Protein AF-E4WY22-F1 (afdb_monomer_lite)

Sequence (222 aa):
MNKNESEQKSKFGNANLKFDEFLKELQRIEEDQKHIIAETKAKGEAKIKEFESIIENEEKTMKTIIDEDNKVEELRIRLKKLDQAVFHVNDFIRSEQGYFRTLNISPSVSVRRPTYKVLNDTNAVNKTVILICGNKIKRANDDLQKFLETECTLTKKTDDEDLIPKCEICLEKYDHNEHWQSAIMICGHQFGKSCIEKWFHQSGRCPKCDRK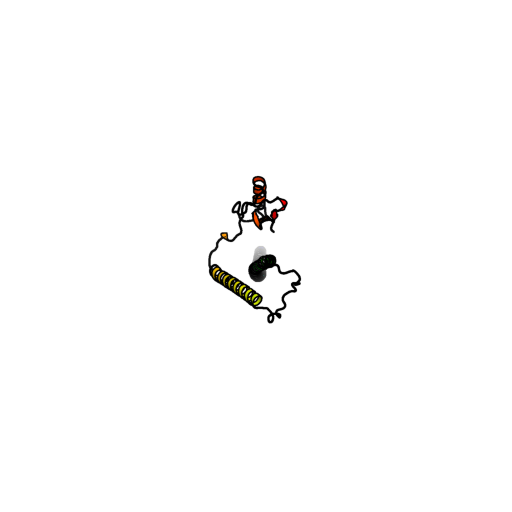FTLKNILTLF

Structure (mmCIF, N/CA/C/O backbone):
data_AF-E4WY22-F1
#
_entry.id   AF-E4WY22-F1
#
loop_
_atom_site.group_PDB
_atom_site.id
_atom_site.type_symbol
_atom_site.label_atom_id
_atom_site.label_alt_id
_atom_site.label_comp_id
_atom_site.label_asym_id
_atom_site.label_entity_id
_atom_site.label_seq_id
_atom_site.pdbx_PDB_ins_code
_atom_site.Cartn_x
_atom_site.Cartn_y
_atom_site.Cartn_z
_atom_site.occupancy
_atom_site.B_iso_or_equiv
_atom_site.auth_seq_id
_atom_site.auth_comp_id
_atom_site.auth_asym_id
_atom_site.auth_atom_id
_atom_site.pdbx_PDB_model_num
ATOM 1 N N . MET A 1 1 ? -62.623 1.288 79.684 1.00 46.50 1 MET A N 1
ATOM 2 C CA . MET A 1 1 ? -62.189 2.188 78.590 1.00 46.50 1 MET A CA 1
ATOM 3 C C . MET A 1 1 ? -60.746 1.939 78.093 1.00 46.50 1 MET A C 1
ATOM 5 O O . MET A 1 1 ? -60.209 2.820 77.453 1.00 46.50 1 MET A O 1
ATOM 9 N N . ASN A 1 2 ? -60.134 0.745 78.244 1.00 54.66 2 ASN A N 1
ATOM 10 C CA . ASN A 1 2 ? -58.685 0.545 77.965 1.00 54.66 2 ASN A CA 1
ATOM 11 C C . ASN A 1 2 ? -58.302 -0.377 76.781 1.00 54.66 2 ASN A C 1
ATOM 13 O O . ASN A 1 2 ? -57.116 -0.623 76.562 1.00 54.66 2 ASN A O 1
ATOM 17 N N . LYS A 1 3 ? -59.257 -0.910 76.003 1.00 55.12 3 LYS A N 1
ATOM 18 C CA . LYS A 1 3 ? -58.921 -1.808 74.874 1.00 55.12 3 LYS A CA 1
ATOM 19 C C . LYS A 1 3 ? -58.468 -1.063 73.604 1.00 55.12 3 LYS A C 1
ATOM 21 O O . LYS A 1 3 ? -57.577 -1.544 72.920 1.00 55.12 3 LYS A O 1
ATOM 26 N N . ASN A 1 4 ? -58.982 0.143 73.347 1.00 57.56 4 ASN A N 1
ATOM 27 C CA . ASN A 1 4 ? -58.671 0.880 72.112 1.00 57.56 4 ASN A CA 1
ATOM 28 C C . ASN A 1 4 ? -57.269 1.518 72.094 1.00 57.56 4 ASN A C 1
ATOM 30 O O . ASN A 1 4 ? -56.636 1.551 71.042 1.00 57.56 4 ASN A O 1
ATOM 34 N N . GLU A 1 5 ? -56.743 1.983 73.232 1.00 56.09 5 GLU A N 1
ATOM 35 C CA . GLU A 1 5 ? -55.399 2.590 73.285 1.00 56.09 5 GLU A CA 1
ATOM 36 C C . GLU A 1 5 ? -54.266 1.557 73.190 1.00 56.09 5 GLU A C 1
ATOM 38 O O . GLU A 1 5 ? -53.207 1.844 72.629 1.00 56.09 5 GLU A O 1
ATOM 43 N N . SER A 1 6 ? -54.478 0.345 73.712 1.00 57.00 6 SER A N 1
ATOM 44 C CA . SER A 1 6 ? -53.498 -0.747 73.626 1.00 57.00 6 SER A CA 1
ATOM 45 C C . SER A 1 6 ? -53.428 -1.341 72.213 1.00 57.00 6 SER A C 1
ATOM 47 O O . SER A 1 6 ? -52.329 -1.576 71.709 1.00 57.00 6 SER A O 1
ATOM 49 N N . GLU A 1 7 ? -54.565 -1.480 71.523 1.00 58.94 7 GLU A N 1
ATOM 50 C CA . GLU A 1 7 ? -54.607 -1.873 70.105 1.00 58.94 7 GLU A CA 1
ATOM 51 C C . GLU A 1 7 ? -54.018 -0.809 69.169 1.00 58.94 7 GLU A C 1
ATOM 53 O O . GLU A 1 7 ? -53.307 -1.152 68.221 1.00 58.94 7 GLU A O 1
ATOM 58 N N . GLN A 1 8 ? -54.259 0.481 69.423 1.00 59.66 8 GLN A N 1
ATOM 59 C CA . GLN A 1 8 ? -53.677 1.556 68.613 1.00 59.66 8 GLN A CA 1
ATOM 60 C C . GLN A 1 8 ? -52.159 1.667 68.796 1.00 59.66 8 GLN A C 1
ATOM 62 O O . GLN A 1 8 ? -51.443 1.776 67.800 1.00 59.66 8 GLN A O 1
ATOM 67 N N . LYS A 1 9 ? -51.642 1.553 70.029 1.00 61.19 9 LYS A N 1
ATOM 68 C CA . LYS A 1 9 ? -50.189 1.515 70.289 1.00 61.19 9 LYS A CA 1
ATOM 69 C C . LYS A 1 9 ? -49.518 0.286 69.669 1.00 61.19 9 LYS A C 1
ATOM 71 O O . LYS A 1 9 ? -48.435 0.408 69.105 1.00 61.19 9 LYS A O 1
ATOM 76 N N . SER A 1 10 ? -50.177 -0.875 69.709 1.00 60.50 10 SER A N 1
ATOM 77 C CA . SER A 1 10 ? -49.710 -2.104 69.049 1.00 60.50 10 SER A CA 1
ATOM 78 C C . SER A 1 10 ? -49.638 -1.956 67.523 1.00 60.50 10 SER A C 1
ATOM 80 O O . SER A 1 10 ? -48.625 -2.309 66.919 1.00 60.50 10 SER A O 1
ATOM 82 N N . LYS A 1 11 ? -50.671 -1.381 66.889 1.00 63.56 11 LYS A N 1
ATOM 83 C CA . LYS A 1 11 ? -50.676 -1.120 65.439 1.00 63.56 11 LYS A CA 1
ATOM 84 C C . LYS A 1 11 ? -49.614 -0.104 65.023 1.00 63.56 11 LYS A C 1
ATOM 86 O O . LYS A 1 11 ? -48.962 -0.312 64.004 1.00 63.56 11 LYS A O 1
ATOM 91 N N . PHE A 1 12 ? -49.413 0.952 65.809 1.00 60.16 12 PHE A N 1
ATOM 92 C CA . PHE A 1 12 ? -48.401 1.974 65.531 1.00 60.16 12 PHE A CA 1
ATOM 93 C C . PHE A 1 12 ? -46.973 1.423 65.684 1.00 60.16 12 PHE A C 1
ATOM 95 O O . PHE A 1 12 ? -46.126 1.654 64.825 1.00 60.16 12 PHE A O 1
ATOM 102 N N . GLY A 1 13 ? -46.726 0.603 66.713 1.00 62.72 13 GLY A N 1
ATOM 103 C CA . GLY A 1 13 ? -45.458 -0.117 66.880 1.00 62.72 13 GLY A CA 1
ATOM 104 C C . GLY A 1 13 ? -45.167 -1.094 65.734 1.00 62.72 13 GLY A C 1
ATOM 105 O O . GLY A 1 13 ? -44.048 -1.133 65.231 1.00 62.72 13 GLY A O 1
ATOM 106 N N . ASN A 1 14 ? -46.182 -1.821 65.255 1.00 66.88 14 ASN A N 1
ATOM 107 C CA . ASN A 1 14 ? -46.054 -2.706 64.090 1.00 66.88 14 ASN A CA 1
ATOM 108 C C . ASN A 1 14 ? -45.803 -1.949 62.774 1.00 66.88 14 ASN A C 1
ATOM 110 O O . ASN A 1 14 ? -45.119 -2.465 61.894 1.00 66.88 14 ASN A O 1
ATOM 114 N N . ALA A 1 15 ? -46.350 -0.741 62.618 1.00 67.69 15 ALA A N 1
ATOM 115 C CA . ALA A 1 15 ? -46.104 0.091 61.442 1.00 67.69 15 ALA A CA 1
ATOM 116 C C . ALA A 1 15 ? -44.666 0.635 61.417 1.00 67.69 15 ALA A C 1
ATOM 118 O O . ALA A 1 15 ? -44.022 0.577 60.371 1.00 67.69 15 ALA A O 1
ATOM 119 N N . ASN A 1 16 ? -44.138 1.077 62.566 1.00 70.12 16 ASN A N 1
ATOM 120 C CA . ASN A 1 16 ? -42.739 1.503 62.683 1.00 70.12 16 ASN A CA 1
ATOM 121 C C . ASN A 1 16 ? -41.758 0.356 62.410 1.00 70.12 16 ASN A C 1
ATOM 123 O O . ASN A 1 16 ? -40.811 0.544 61.658 1.00 70.12 16 ASN A O 1
ATOM 127 N N . LEU A 1 17 ? -42.022 -0.847 62.932 1.00 74.81 17 LEU A N 1
ATOM 128 C CA . LEU A 1 17 ? -41.190 -2.023 62.646 1.00 74.81 17 LEU A CA 1
ATOM 129 C C . LEU A 1 17 ? -41.144 -2.358 61.145 1.00 74.81 17 LEU A C 1
ATOM 131 O O . LEU A 1 17 ? -40.073 -2.647 60.620 1.00 74.81 17 LEU A O 1
ATOM 135 N N . LYS A 1 18 ? -42.279 -2.262 60.437 1.00 81.31 18 LYS A N 1
ATOM 136 C CA . LYS A 1 18 ? -42.333 -2.462 58.977 1.00 81.31 18 LYS A CA 1
ATOM 137 C C . LYS A 1 18 ? -41.595 -1.375 58.193 1.00 81.31 18 LYS A C 1
ATOM 139 O O . LYS A 1 18 ? -41.025 -1.667 57.146 1.00 81.31 18 LYS A O 1
ATOM 144 N N . PHE A 1 19 ? -41.612 -0.134 58.676 1.00 83.75 19 PHE A N 1
ATOM 145 C CA . PHE A 1 19 ? -40.868 0.965 58.061 1.00 83.75 19 PHE A CA 1
ATOM 146 C C . PHE A 1 19 ? -39.353 0.800 58.255 1.00 83.75 19 PHE A C 1
ATOM 148 O O . PHE A 1 19 ? -38.600 0.943 57.296 1.00 83.75 19 PHE A O 1
ATOM 155 N N . ASP A 1 20 ? -38.910 0.403 59.449 1.00 84.81 20 ASP A N 1
ATOM 156 C CA . ASP A 1 20 ? -37.501 0.096 59.724 1.00 84.81 20 ASP A CA 1
ATOM 157 C C . ASP A 1 20 ? -36.998 -1.099 58.897 1.00 84.81 20 ASP A C 1
ATOM 159 O O . ASP A 1 20 ? -35.860 -1.108 58.426 1.00 84.81 20 ASP A O 1
ATOM 163 N N . GLU A 1 21 ? -37.840 -2.114 58.691 1.00 90.31 21 GLU A N 1
ATOM 164 C CA . GLU A 1 21 ? -37.535 -3.255 57.823 1.00 90.31 21 GLU A CA 1
ATOM 165 C C . GLU A 1 21 ? -37.416 -2.839 56.348 1.00 90.31 21 GLU A C 1
ATOM 167 O O . GLU A 1 21 ? -36.490 -3.272 55.662 1.00 90.31 21 GLU A O 1
ATOM 172 N N . PHE A 1 22 ? -38.276 -1.923 55.887 1.00 91.56 22 PHE A N 1
ATOM 173 C CA . PHE A 1 22 ? -38.195 -1.331 54.551 1.00 91.56 22 PHE A CA 1
ATOM 174 C C . PHE A 1 22 ? -36.932 -0.479 54.354 1.00 91.56 22 PHE A C 1
ATOM 176 O O . PHE A 1 22 ? -36.272 -0.600 53.324 1.00 91.56 22 PHE A O 1
ATOM 183 N N . LEU A 1 23 ? -36.545 0.340 55.338 1.00 91.12 23 LEU A N 1
ATOM 184 C CA . LEU A 1 23 ? -35.306 1.124 55.271 1.00 91.12 23 LEU A CA 1
ATOM 185 C C . LE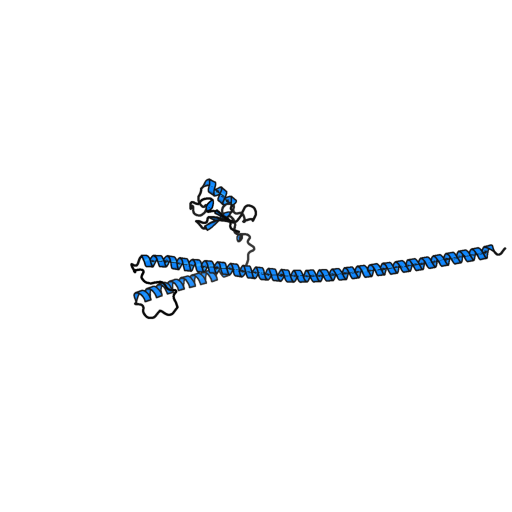U A 1 23 ? -34.063 0.228 55.204 1.00 91.12 23 LEU A C 1
ATOM 187 O O . LEU A 1 23 ? -33.161 0.505 54.416 1.00 91.12 23 LEU A O 1
ATOM 191 N N . LYS A 1 24 ? -34.031 -0.871 55.970 1.00 91.81 24 LYS A N 1
ATOM 192 C CA . LYS A 1 24 ? -32.953 -1.871 55.881 1.00 91.81 24 LYS A CA 1
ATOM 193 C C . LYS A 1 24 ? -32.888 -2.523 54.503 1.00 91.81 24 LYS A C 1
ATOM 195 O O . LYS A 1 24 ? -31.794 -2.777 54.011 1.00 91.81 24 LYS A O 1
ATOM 200 N N . GLU A 1 25 ? -34.037 -2.793 53.887 1.00 93.88 25 GLU A N 1
ATOM 201 C CA . GLU A 1 25 ? -34.093 -3.344 52.532 1.00 93.88 25 GLU A CA 1
ATOM 202 C C . GLU A 1 25 ? -33.592 -2.346 51.482 1.00 93.88 25 GLU A C 1
ATOM 204 O O . GLU A 1 25 ? -32.785 -2.713 50.634 1.00 93.88 25 GLU A O 1
ATOM 209 N N . LEU A 1 26 ? -33.978 -1.069 51.575 1.00 93.44 26 LEU A N 1
ATOM 210 C CA . LEU A 1 26 ? -33.445 -0.022 50.695 1.00 93.44 26 LEU A CA 1
ATOM 211 C C . LEU A 1 26 ? -31.925 0.112 50.816 1.00 93.44 26 LEU A C 1
ATOM 213 O O . LEU A 1 26 ? -31.235 0.244 49.808 1.00 93.44 26 LEU A O 1
ATOM 217 N N . GLN A 1 27 ? -31.404 0.038 52.040 1.00 94.81 27 GLN A N 1
ATOM 218 C CA . GLN A 1 27 ? -29.970 0.124 52.293 1.00 94.81 27 GLN A CA 1
ATOM 219 C C . GLN A 1 27 ? -29.216 -1.070 51.688 1.00 94.81 27 GLN A C 1
ATOM 221 O O . GLN A 1 27 ? -28.183 -0.874 51.051 1.00 94.81 27 GLN A O 1
ATOM 226 N N . ARG A 1 28 ? -29.775 -2.287 51.796 1.00 94.12 28 ARG A N 1
ATOM 227 C CA . ARG A 1 28 ? -29.250 -3.483 51.113 1.00 94.12 28 ARG A CA 1
ATOM 228 C C . ARG A 1 28 ? -29.227 -3.311 49.594 1.00 94.12 28 ARG A C 1
ATOM 230 O O . ARG A 1 28 ? -28.204 -3.566 48.971 1.00 94.12 28 ARG A O 1
ATOM 237 N N . ILE A 1 29 ? -30.317 -2.817 49.005 1.00 93.56 29 ILE A N 1
ATOM 238 C CA . ILE A 1 29 ? -30.408 -2.590 47.554 1.00 93.56 29 ILE A CA 1
ATOM 239 C C . ILE A 1 29 ? -29.360 -1.570 47.085 1.00 93.56 29 ILE A C 1
ATOM 241 O O . ILE A 1 29 ? -28.735 -1.770 46.044 1.00 93.56 29 ILE A O 1
ATOM 245 N N . GLU A 1 30 ? -29.138 -0.486 47.833 1.00 96.00 30 GLU A N 1
ATOM 246 C CA . GLU A 1 30 ? -28.093 0.490 47.499 1.00 96.00 30 GLU A CA 1
ATOM 247 C C . GLU A 1 30 ? -26.682 -0.113 47.551 1.00 96.00 30 GLU A C 1
ATOM 249 O O . GLU A 1 30 ? -25.837 0.209 46.710 1.00 96.00 30 GLU A O 1
ATOM 254 N N . GLU A 1 31 ? -26.403 -0.971 48.533 1.00 95.38 31 GLU A N 1
ATOM 255 C CA . GLU A 1 31 ? -25.120 -1.670 48.651 1.00 95.38 31 GLU A CA 1
ATOM 256 C C . GLU A 1 31 ? -24.912 -2.665 47.501 1.00 95.38 31 GLU A C 1
ATOM 258 O O . GLU A 1 31 ? -23.857 -2.644 46.858 1.00 95.38 31 GLU A O 1
ATOM 263 N N . ASP A 1 32 ? -25.937 -3.447 47.160 1.00 95.62 32 ASP A N 1
ATOM 264 C CA . ASP A 1 32 ? -25.911 -4.380 46.031 1.00 95.62 32 ASP A CA 1
ATOM 265 C C . ASP A 1 32 ? -25.702 -3.648 44.697 1.00 95.62 32 ASP A C 1
ATOM 267 O O . ASP A 1 32 ? -24.884 -4.061 43.871 1.00 95.62 32 ASP A O 1
ATOM 271 N N . GLN A 1 33 ? -26.374 -2.509 44.489 1.00 96.25 33 GLN A N 1
ATOM 272 C CA . GLN A 1 33 ? -26.168 -1.679 43.298 1.00 96.25 33 GLN A CA 1
ATOM 273 C C . GLN A 1 33 ? -24.727 -1.174 43.195 1.00 96.25 33 GLN A C 1
ATOM 275 O O . GLN A 1 33 ? -24.127 -1.247 42.119 1.00 96.25 33 GLN A O 1
ATOM 280 N N . LYS A 1 34 ? -24.140 -0.699 44.302 1.00 95.56 34 LYS A N 1
ATOM 281 C CA . LYS A 1 34 ? -22.732 -0.269 44.329 1.00 95.56 34 LYS A CA 1
ATOM 282 C C . LYS A 1 34 ? -21.793 -1.421 43.984 1.00 95.56 34 LYS A C 1
ATOM 284 O O . LYS A 1 34 ? -20.857 -1.217 43.211 1.00 95.56 34 LYS A O 1
ATOM 289 N N . HIS A 1 35 ? -22.055 -2.617 44.508 1.00 95.62 35 HIS A N 1
ATOM 290 C CA . HIS A 1 35 ? -21.262 -3.803 44.200 1.00 95.62 35 HIS A CA 1
ATOM 291 C C . HIS A 1 35 ? -21.347 -4.176 42.712 1.00 95.62 35 HIS A C 1
ATOM 293 O O . HIS A 1 35 ? -20.316 -4.349 42.063 1.00 95.62 35 HIS A O 1
ATOM 299 N N . ILE A 1 36 ? -22.553 -4.222 42.134 1.00 95.25 36 ILE A N 1
ATOM 300 C CA . ILE A 1 36 ? -22.759 -4.535 40.708 1.00 95.25 36 ILE A CA 1
ATOM 301 C C . ILE A 1 36 ? -22.051 -3.509 39.812 1.00 95.25 36 ILE A C 1
ATOM 303 O O . ILE A 1 36 ? -21.393 -3.878 38.835 1.00 95.25 36 ILE A O 1
ATOM 307 N N . ILE A 1 37 ? -22.144 -2.218 40.142 1.00 95.12 37 ILE A N 1
ATOM 308 C CA . ILE A 1 37 ? -21.452 -1.155 39.399 1.00 95.12 37 ILE A CA 1
ATOM 309 C C . ILE A 1 37 ? -19.932 -1.337 39.488 1.00 95.12 37 ILE A C 1
ATOM 311 O O . ILE A 1 37 ? -19.241 -1.241 38.474 1.00 95.12 37 ILE A O 1
ATOM 315 N N . ALA A 1 38 ? -19.397 -1.632 40.674 1.00 95.94 38 ALA A N 1
ATOM 316 C CA . ALA A 1 38 ? -17.967 -1.862 40.849 1.00 95.94 38 ALA A CA 1
ATOM 317 C C . ALA A 1 38 ? -17.481 -3.084 40.051 1.00 95.94 38 ALA A C 1
ATOM 319 O O . ALA A 1 38 ? -16.470 -3.002 39.353 1.00 95.94 38 ALA A O 1
ATOM 320 N N . GLU A 1 39 ? -18.219 -4.195 40.092 1.00 96.62 39 GLU A N 1
ATOM 321 C CA . GLU A 1 39 ? -17.867 -5.423 39.377 1.00 96.62 39 GLU A CA 1
ATOM 322 C C . GLU A 1 39 ? -17.929 -5.241 37.853 1.00 96.62 39 GLU A C 1
ATOM 324 O O . GLU A 1 39 ? -17.021 -5.657 37.130 1.00 96.62 39 GLU A O 1
ATOM 329 N N . THR A 1 40 ? -18.976 -4.587 37.345 1.00 94.44 40 THR A N 1
ATOM 330 C CA . THR A 1 40 ? -19.113 -4.296 35.908 1.00 94.44 40 THR A CA 1
ATOM 331 C C . THR A 1 40 ? -18.026 -3.346 35.418 1.00 94.44 40 THR A C 1
ATOM 333 O O . THR A 1 40 ? -17.447 -3.586 34.356 1.00 94.44 40 THR A O 1
ATOM 336 N N . LYS A 1 41 ? -17.675 -2.328 36.213 1.00 96.12 41 LYS A N 1
ATOM 337 C CA . LYS A 1 41 ? -16.556 -1.429 35.923 1.00 96.12 41 LYS A CA 1
ATOM 338 C C . LYS A 1 41 ? -15.227 -2.183 35.876 1.00 96.12 41 LYS A C 1
ATOM 340 O O . LYS A 1 41 ? -14.499 -2.046 34.898 1.00 96.12 41 LYS A O 1
ATOM 345 N N . ALA A 1 42 ? -14.946 -3.029 36.866 1.00 95.88 42 ALA A N 1
ATOM 346 C CA . ALA A 1 42 ? -13.719 -3.824 36.909 1.00 95.88 42 ALA A CA 1
ATOM 347 C C . ALA A 1 42 ? -13.606 -4.784 35.710 1.00 95.88 42 ALA A C 1
ATOM 349 O O . ALA A 1 42 ? -12.543 -4.894 35.100 1.00 95.88 42 ALA A O 1
ATOM 350 N N . LYS A 1 43 ? -14.711 -5.435 35.314 1.00 95.75 43 LYS A N 1
ATOM 351 C CA . LYS A 1 43 ? -14.763 -6.263 34.094 1.00 95.75 43 LYS A CA 1
ATOM 352 C C . LYS A 1 43 ? -14.512 -5.438 32.830 1.00 95.75 43 LYS A C 1
ATOM 354 O O . LYS A 1 43 ? -13.829 -5.914 31.926 1.00 95.75 43 LYS A O 1
ATOM 359 N N . GLY A 1 44 ? -15.050 -4.220 32.765 1.00 94.06 44 GLY A N 1
ATOM 360 C CA . GLY A 1 44 ? -14.799 -3.281 31.672 1.00 94.06 44 GLY A CA 1
ATOM 361 C C . GLY A 1 44 ? -13.324 -2.891 31.574 1.00 94.06 44 GLY A C 1
ATOM 362 O O . GLY A 1 44 ? -12.726 -3.028 30.513 1.00 94.06 44 GLY A O 1
ATOM 363 N N . GLU A 1 45 ? -12.714 -2.488 32.689 1.00 95.62 45 GLU A N 1
ATOM 364 C CA . GLU A 1 45 ? -11.293 -2.122 32.759 1.00 95.62 45 GLU A CA 1
ATOM 365 C C . GLU A 1 45 ? -10.368 -3.293 32.400 1.00 95.62 45 GLU A C 1
ATOM 367 O O . GLU A 1 45 ? -9.374 -3.100 31.702 1.00 95.62 45 GLU A O 1
ATOM 372 N N . ALA A 1 46 ? -10.700 -4.516 32.825 1.00 95.50 46 ALA A N 1
ATOM 373 C CA . ALA A 1 46 ? -9.943 -5.710 32.456 1.00 95.50 46 ALA A CA 1
ATOM 374 C C . ALA A 1 46 ? -9.973 -5.964 30.940 1.00 95.50 46 ALA A C 1
ATOM 376 O O . ALA A 1 46 ? -8.926 -6.209 30.344 1.00 95.50 46 ALA A O 1
ATOM 377 N N . LYS A 1 47 ? -11.148 -5.837 30.307 1.00 96.44 47 LYS A N 1
ATOM 378 C CA . LYS A 1 47 ? -11.278 -5.959 28.847 1.00 96.44 47 LYS A CA 1
ATOM 379 C C . LYS A 1 47 ? -10.540 -4.853 28.101 1.00 96.44 47 LYS A C 1
ATOM 381 O O . LYS A 1 47 ? -9.934 -5.128 27.075 1.00 96.44 47 LYS A O 1
ATOM 386 N N . ILE A 1 48 ? -10.577 -3.616 28.601 1.00 93.69 48 ILE A N 1
ATOM 387 C CA . ILE A 1 48 ? -9.834 -2.502 27.993 1.00 93.69 48 ILE A CA 1
ATOM 388 C C . ILE A 1 48 ? -8.337 -2.818 27.983 1.00 93.69 48 ILE A C 1
ATOM 390 O O . ILE A 1 48 ? -7.721 -2.736 26.928 1.00 93.69 48 ILE A O 1
ATOM 394 N N . LYS A 1 49 ? -7.777 -3.277 29.108 1.00 95.88 49 LYS A N 1
ATOM 395 C CA . LYS A 1 49 ? -6.360 -3.671 29.183 1.00 95.88 49 LYS A CA 1
ATOM 396 C C . LYS A 1 49 ? -6.005 -4.818 28.238 1.00 95.88 49 LYS A C 1
ATOM 398 O O . LYS A 1 49 ? -4.919 -4.831 27.667 1.00 95.88 49 LYS A O 1
ATOM 403 N N . GLU A 1 50 ? -6.907 -5.784 28.074 1.00 96.56 50 GLU A N 1
ATOM 404 C CA . GLU A 1 50 ? -6.734 -6.872 27.108 1.00 96.56 50 GLU A CA 1
ATOM 405 C C . GLU A 1 50 ? -6.656 -6.327 25.673 1.00 96.56 50 GLU A C 1
ATOM 407 O O . GLU A 1 50 ? -5.722 -6.658 24.944 1.00 96.56 50 GLU A O 1
ATOM 412 N N . PHE A 1 51 ? -7.569 -5.428 25.290 1.00 95.19 51 PHE A N 1
ATOM 413 C CA . PHE A 1 51 ? -7.540 -4.786 23.973 1.00 95.19 51 PHE A CA 1
ATOM 414 C C . PHE A 1 51 ? -6.308 -3.901 23.765 1.00 95.19 51 PHE A C 1
ATOM 416 O O . PHE A 1 51 ? -5.704 -3.962 22.699 1.00 95.19 51 PHE A O 1
ATOM 423 N N . GLU A 1 52 ? -5.897 -3.123 24.767 1.00 95.88 52 GLU A N 1
ATOM 424 C CA . GLU A 1 52 ? -4.674 -2.311 24.706 1.00 95.88 52 GLU A CA 1
ATOM 425 C C . GLU A 1 52 ? -3.438 -3.184 24.444 1.00 95.88 52 GLU A C 1
ATOM 427 O O . GLU A 1 52 ? -2.622 -2.859 23.583 1.00 95.88 52 GLU A O 1
ATOM 432 N N . SER A 1 53 ? -3.338 -4.340 25.110 1.00 94.81 53 SER A N 1
ATOM 433 C CA . SER A 1 53 ? -2.245 -5.288 24.876 1.00 94.81 53 SER A CA 1
ATOM 434 C C . SER A 1 53 ? -2.264 -5.882 23.464 1.00 94.81 53 SER A C 1
ATOM 436 O O . SER A 1 53 ? -1.196 -6.157 22.914 1.00 94.81 53 SER A O 1
ATOM 438 N N . ILE A 1 54 ? -3.447 -6.122 22.889 1.00 95.75 54 ILE A N 1
ATOM 439 C CA . ILE A 1 54 ? -3.582 -6.618 21.511 1.00 95.75 54 ILE A CA 1
ATOM 440 C C . ILE A 1 54 ? -3.110 -5.545 20.528 1.00 95.75 54 ILE A C 1
ATOM 442 O O . ILE A 1 54 ? -2.273 -5.840 19.676 1.00 95.75 54 ILE A O 1
ATOM 446 N N . ILE A 1 55 ? -3.584 -4.307 20.690 1.00 93.81 55 ILE A N 1
ATOM 447 C CA . ILE A 1 55 ? -3.215 -3.174 19.831 1.00 93.81 55 ILE A CA 1
ATOM 448 C C . ILE A 1 55 ? -1.697 -2.968 19.843 1.00 93.81 55 ILE A C 1
ATOM 450 O O . ILE A 1 55 ? -1.084 -2.896 18.782 1.00 93.81 55 ILE A O 1
ATOM 454 N N . GLU A 1 56 ? -1.061 -2.961 21.018 1.00 95.31 56 GLU A N 1
ATOM 455 C CA . GLU A 1 56 ? 0.392 -2.769 21.117 1.00 95.31 56 GLU A CA 1
ATOM 456 C C . GLU A 1 56 ? 1.179 -3.882 20.394 1.00 95.31 56 GLU A C 1
ATOM 458 O O . GLU A 1 56 ? 2.233 -3.643 19.797 1.00 95.31 56 GLU A O 1
ATOM 463 N N . ASN A 1 57 ? 0.680 -5.121 20.429 1.00 93.38 57 ASN A N 1
ATOM 464 C CA . ASN A 1 57 ? 1.301 -6.235 19.717 1.00 93.38 57 ASN A CA 1
ATOM 465 C C . ASN A 1 57 ? 1.117 -6.126 18.191 1.00 93.38 57 ASN A C 1
ATOM 467 O O . ASN A 1 57 ? 2.052 -6.395 17.429 1.00 93.38 57 ASN A O 1
ATOM 471 N N . GLU A 1 58 ? -0.062 -5.702 17.735 1.00 94.31 58 GLU A N 1
ATOM 472 C CA . GLU A 1 58 ? -0.325 -5.453 16.315 1.00 94.31 58 GLU A CA 1
ATOM 473 C C . GLU A 1 58 ? 0.526 -4.298 15.777 1.00 94.31 58 GLU A C 1
ATOM 475 O O . GLU A 1 58 ? 1.133 -4.436 14.715 1.00 94.31 58 GLU A O 1
ATOM 480 N N . GLU A 1 59 ? 0.676 -3.206 16.530 1.00 92.88 59 GLU A N 1
ATOM 481 C CA . GLU A 1 59 ? 1.548 -2.082 16.166 1.00 92.88 59 GLU A CA 1
ATOM 482 C C . GLU A 1 59 ? 3.013 -2.512 16.019 1.00 92.88 59 GLU A C 1
ATOM 484 O O . GLU A 1 59 ? 3.681 -2.151 15.043 1.00 92.88 59 GLU A O 1
ATOM 489 N N . LYS A 1 60 ? 3.521 -3.335 16.950 1.00 93.81 60 LYS A N 1
ATOM 490 C CA . LYS A 1 60 ? 4.873 -3.915 16.850 1.00 93.81 60 LYS A CA 1
ATOM 491 C C . LYS A 1 60 ? 5.024 -4.759 15.589 1.00 93.81 60 LYS A C 1
ATOM 493 O O . LYS A 1 60 ? 6.022 -4.620 14.882 1.00 93.81 60 LYS A O 1
ATOM 498 N N . THR A 1 61 ? 4.028 -5.589 15.289 1.00 92.31 61 THR A N 1
ATOM 499 C CA . THR A 1 61 ? 4.026 -6.446 14.096 1.00 92.31 61 THR A CA 1
ATOM 500 C C . THR A 1 61 ? 4.012 -5.608 12.814 1.00 92.31 61 THR A C 1
ATOM 502 O O . THR A 1 61 ? 4.799 -5.838 11.895 1.00 92.31 61 THR A O 1
ATOM 505 N N . MET A 1 62 ? 3.180 -4.569 12.765 1.00 90.06 62 MET A N 1
ATOM 506 C CA . MET A 1 62 ? 3.079 -3.669 11.619 1.00 90.06 62 MET A CA 1
ATOM 507 C C . MET A 1 62 ? 4.393 -2.924 11.367 1.00 90.06 62 MET A C 1
ATOM 509 O O . MET A 1 62 ? 4.854 -2.846 10.230 1.00 90.06 62 MET A O 1
ATOM 513 N N . LYS A 1 63 ? 5.053 -2.454 12.431 1.00 92.81 63 LYS A N 1
ATOM 514 C CA . LYS A 1 63 ? 6.372 -1.823 12.328 1.00 92.81 63 LYS A CA 1
ATOM 515 C C . LYS A 1 63 ? 7.418 -2.770 11.735 1.00 92.81 63 LYS A C 1
ATOM 517 O O . LYS A 1 63 ? 8.180 -2.355 10.867 1.00 92.81 63 LYS A O 1
ATOM 522 N N . THR A 1 64 ? 7.429 -4.039 12.154 1.00 91.00 64 THR A N 1
ATOM 523 C CA . THR A 1 64 ? 8.354 -5.030 11.579 1.00 91.00 64 THR A CA 1
ATOM 524 C C . THR A 1 64 ? 8.100 -5.285 10.094 1.00 91.00 64 THR A C 1
ATOM 526 O O . THR A 1 64 ? 9.062 -5.350 9.336 1.00 91.00 64 THR A O 1
ATOM 529 N N . ILE A 1 65 ? 6.835 -5.344 9.659 1.00 86.88 65 ILE A N 1
ATOM 530 C CA . ILE A 1 65 ? 6.484 -5.495 8.237 1.00 86.88 65 ILE A CA 1
ATOM 531 C C . ILE A 1 65 ? 6.985 -4.294 7.424 1.00 86.88 65 ILE A C 1
ATOM 533 O O . ILE A 1 65 ? 7.622 -4.479 6.392 1.00 86.88 65 ILE A O 1
ATOM 537 N N . ILE A 1 66 ? 6.771 -3.068 7.911 1.00 84.56 66 ILE A N 1
ATOM 538 C CA . ILE A 1 66 ? 7.245 -1.848 7.237 1.00 84.56 66 ILE A CA 1
ATOM 539 C C . ILE A 1 66 ? 8.776 -1.856 7.095 1.00 84.56 66 ILE A C 1
ATOM 541 O O . ILE A 1 66 ? 9.309 -1.522 6.035 1.00 84.56 66 ILE A O 1
ATOM 545 N N . ASP A 1 67 ? 9.499 -2.255 8.144 1.00 85.31 67 ASP A N 1
ATOM 546 C CA . ASP A 1 67 ? 10.960 -2.365 8.101 1.00 85.31 67 ASP A CA 1
ATOM 547 C C . ASP A 1 67 ? 11.432 -3.423 7.085 1.00 85.31 67 ASP A C 1
ATOM 549 O O . ASP A 1 67 ? 12.471 -3.246 6.443 1.00 85.31 67 ASP A O 1
ATOM 553 N N . GLU A 1 68 ? 10.693 -4.523 6.921 1.00 86.31 68 GLU A N 1
ATOM 554 C CA . GLU A 1 68 ? 10.966 -5.536 5.898 1.00 86.31 68 GLU A CA 1
ATOM 555 C C . GLU A 1 68 ? 10.676 -5.027 4.482 1.00 86.31 68 GLU A C 1
ATOM 557 O O . GLU A 1 68 ? 11.531 -5.179 3.607 1.00 86.31 68 GLU A O 1
ATOM 562 N N . ASP A 1 69 ? 9.550 -4.350 4.259 1.00 77.88 69 ASP A N 1
ATOM 563 C CA . ASP A 1 69 ? 9.204 -3.757 2.962 1.00 77.88 69 ASP A CA 1
ATOM 564 C C . ASP A 1 69 ? 10.247 -2.725 2.510 1.00 77.88 69 ASP A C 1
ATOM 566 O O . ASP A 1 69 ? 10.671 -2.729 1.350 1.00 77.88 69 ASP A O 1
ATOM 570 N N . ASN A 1 70 ? 10.750 -1.906 3.439 1.00 74.69 70 ASN A N 1
ATOM 571 C CA . ASN A 1 70 ? 11.836 -0.962 3.169 1.00 74.69 70 ASN A CA 1
ATOM 572 C C . ASN A 1 70 ? 13.122 -1.673 2.708 1.00 74.69 70 ASN A C 1
ATOM 574 O O . ASN A 1 70 ? 13.765 -1.238 1.749 1.00 74.69 70 ASN A O 1
ATOM 578 N N . LYS A 1 71 ? 13.489 -2.797 3.343 1.00 78.69 71 LYS A N 1
ATOM 579 C CA . LYS A 1 71 ? 14.647 -3.611 2.920 1.00 78.69 71 LYS A CA 1
ATOM 580 C C . LYS A 1 71 ? 14.427 -4.231 1.544 1.00 78.69 71 LYS A C 1
ATOM 582 O O . LYS A 1 71 ? 15.358 -4.291 0.740 1.00 78.69 71 LYS A O 1
ATO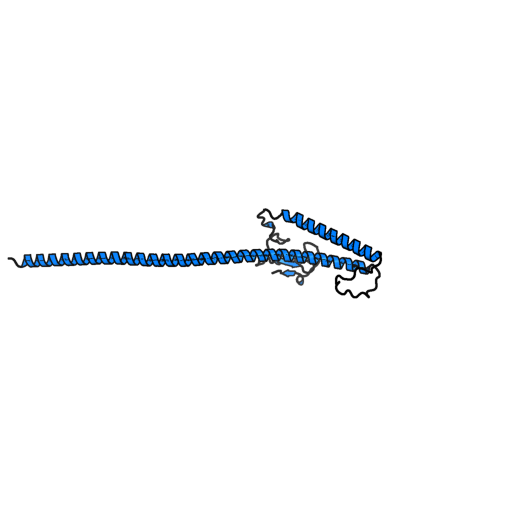M 587 N N . VAL A 1 72 ? 13.214 -4.705 1.261 1.00 74.06 72 VAL A N 1
ATOM 588 C CA . VAL A 1 72 ? 12.866 -5.254 -0.055 1.00 74.06 72 VAL A CA 1
ATOM 589 C C . VAL A 1 72 ? 13.004 -4.174 -1.128 1.00 74.06 72 VAL A C 1
ATOM 591 O O . VAL A 1 72 ? 13.570 -4.448 -2.188 1.00 74.06 72 VAL A O 1
ATOM 594 N N . GLU A 1 73 ? 12.567 -2.945 -0.859 1.00 72.00 73 GLU A N 1
ATOM 595 C CA . GLU A 1 73 ? 12.701 -1.842 -1.811 1.00 72.00 73 GLU A CA 1
ATOM 596 C C . GLU A 1 73 ? 14.166 -1.447 -2.050 1.00 72.00 73 GLU A C 1
ATOM 598 O O . GLU A 1 73 ? 14.588 -1.289 -3.199 1.00 72.00 73 GLU A O 1
ATOM 603 N N . GLU A 1 74 ? 14.989 -1.405 -0.999 1.00 72.06 74 GLU A N 1
ATOM 604 C CA . GLU A 1 74 ? 16.436 -1.196 -1.134 1.00 72.06 74 GLU A CA 1
ATOM 605 C C . GLU A 1 74 ? 17.080 -2.262 -2.044 1.00 72.06 74 GLU A C 1
ATOM 607 O O . GLU A 1 74 ? 17.857 -1.949 -2.957 1.00 72.06 74 GLU A O 1
ATOM 612 N N . LEU A 1 75 ? 16.713 -3.534 -1.850 1.00 66.06 75 LEU A N 1
ATOM 613 C CA . LEU A 1 75 ? 17.186 -4.639 -2.684 1.00 66.06 75 LEU A CA 1
ATOM 614 C C . LEU A 1 75 ? 16.705 -4.518 -4.136 1.00 66.06 75 LEU A C 1
ATOM 616 O O . LEU A 1 75 ? 17.493 -4.777 -5.050 1.00 66.06 75 LEU A O 1
ATOM 620 N N . ARG A 1 76 ? 15.462 -4.082 -4.377 1.00 67.81 76 ARG A N 1
ATOM 621 C CA . ARG A 1 76 ? 14.944 -3.830 -5.735 1.00 67.81 76 ARG A CA 1
ATOM 622 C C . ARG A 1 76 ? 15.737 -2.740 -6.447 1.00 67.81 76 ARG A C 1
ATOM 624 O O . ARG A 1 76 ? 16.100 -2.915 -7.611 1.00 67.81 76 ARG A O 1
ATOM 631 N N . ILE A 1 77 ? 16.055 -1.642 -5.761 1.00 71.38 77 ILE A N 1
ATOM 632 C CA . ILE A 1 77 ? 16.888 -0.565 -6.316 1.00 71.38 77 ILE A CA 1
ATOM 633 C C . ILE A 1 77 ? 18.278 -1.104 -6.674 1.00 71.38 77 ILE A C 1
ATOM 635 O O . ILE A 1 77 ? 18.796 -0.830 -7.760 1.00 71.38 77 ILE A O 1
ATOM 639 N N . ARG A 1 78 ? 18.882 -1.912 -5.796 1.00 67.94 78 ARG A N 1
ATOM 640 C CA . ARG A 1 78 ? 20.187 -2.533 -6.058 1.00 67.94 78 ARG A CA 1
ATOM 641 C C . ARG A 1 78 ? 20.146 -3.487 -7.252 1.00 67.94 78 ARG A C 1
ATOM 643 O O . ARG A 1 78 ? 21.083 -3.483 -8.050 1.00 67.94 78 ARG A O 1
ATOM 650 N N . LEU A 1 79 ? 19.072 -4.259 -7.403 1.00 63.34 79 LEU A N 1
ATOM 651 C CA . LEU A 1 79 ? 18.879 -5.152 -8.545 1.00 63.34 79 LEU A CA 1
ATOM 652 C C . LEU A 1 79 ? 18.782 -4.365 -9.859 1.00 63.34 79 LEU A C 1
ATOM 654 O O . LEU A 1 79 ? 19.495 -4.687 -10.803 1.00 63.34 79 LEU A O 1
ATOM 658 N N . LYS A 1 80 ? 18.017 -3.263 -9.888 1.00 70.31 80 LYS A N 1
ATOM 659 C CA . LYS A 1 80 ? 17.943 -2.369 -11.060 1.00 70.31 80 LYS A CA 1
ATOM 660 C C . LYS A 1 80 ? 19.318 -1.819 -11.460 1.00 70.31 80 LYS A C 1
ATOM 662 O O . LYS A 1 80 ? 19.647 -1.787 -12.644 1.00 70.31 80 LYS A O 1
ATOM 667 N N . LYS A 1 81 ? 20.146 -1.426 -10.483 1.00 65.38 81 LYS A N 1
ATOM 668 C CA . LYS A 1 81 ? 21.527 -0.966 -10.734 1.00 65.38 81 LYS A CA 1
ATOM 669 C C . LYS A 1 81 ? 22.402 -2.073 -11.331 1.00 65.38 81 LYS A C 1
ATOM 671 O O . LYS A 1 81 ? 23.185 -1.809 -12.242 1.00 65.38 81 LYS A O 1
ATOM 676 N N . LEU A 1 82 ? 22.267 -3.308 -10.841 1.00 61.94 82 LEU A N 1
ATOM 677 C CA . LEU A 1 82 ? 22.984 -4.466 -11.385 1.00 61.94 82 LEU A CA 1
ATOM 678 C C . LEU A 1 82 ? 22.545 -4.782 -12.818 1.00 61.94 82 LEU A C 1
ATOM 680 O O . LEU A 1 82 ? 23.405 -4.984 -13.671 1.00 61.94 82 LEU A O 1
ATOM 684 N N . ASP A 1 83 ? 21.244 -4.755 -13.103 1.00 60.53 83 ASP A N 1
ATOM 685 C CA . ASP A 1 83 ? 20.716 -4.982 -14.453 1.00 60.53 83 ASP A CA 1
ATOM 686 C C . ASP A 1 83 ? 21.225 -3.931 -15.444 1.00 60.53 83 ASP A C 1
ATOM 688 O O . ASP A 1 83 ? 21.632 -4.268 -16.557 1.00 60.53 83 ASP A O 1
ATOM 692 N N . GLN A 1 84 ? 21.288 -2.664 -15.026 1.00 67.31 84 GLN A N 1
ATOM 693 C CA . GLN A 1 84 ? 21.860 -1.592 -15.838 1.00 67.31 84 GLN A CA 1
ATOM 694 C C . GLN A 1 84 ? 23.359 -1.813 -16.101 1.00 67.31 84 GLN A C 1
ATOM 696 O O . GLN A 1 84 ? 23.817 -1.675 -17.236 1.00 67.31 84 GLN A O 1
ATOM 701 N N . ALA A 1 85 ? 24.131 -2.220 -15.090 1.00 60.56 85 ALA A N 1
ATOM 702 C CA . ALA A 1 85 ? 25.545 -2.548 -15.268 1.00 60.56 85 ALA A CA 1
ATOM 703 C C . ALA A 1 85 ? 25.740 -3.739 -16.226 1.00 60.56 85 ALA A C 1
ATOM 705 O O . ALA A 1 85 ? 26.578 -3.684 -17.127 1.00 60.56 85 ALA A O 1
ATOM 706 N N . VAL A 1 86 ? 24.926 -4.791 -16.091 1.00 58.59 86 VAL A N 1
ATOM 707 C CA . VAL A 1 86 ? 24.929 -5.954 -16.994 1.00 58.59 86 VAL A CA 1
ATOM 708 C C . VAL A 1 86 ? 24.556 -5.546 -18.418 1.00 58.59 86 VAL A C 1
ATOM 710 O O . VAL A 1 86 ? 25.166 -6.034 -19.371 1.00 58.59 86 VAL A O 1
ATOM 713 N N . PHE A 1 87 ? 23.596 -4.634 -18.584 1.00 62.28 87 PHE A N 1
ATOM 714 C CA . PHE A 1 87 ? 23.243 -4.074 -19.884 1.00 62.28 87 PHE A CA 1
ATOM 715 C C . PHE A 1 87 ? 24.445 -3.379 -20.534 1.00 62.28 87 PHE A C 1
ATOM 717 O O . PHE A 1 87 ? 24.786 -3.719 -21.665 1.00 62.28 87 PHE A O 1
ATOM 724 N N . HIS A 1 88 ? 25.137 -2.491 -19.814 1.00 59.38 88 HIS A N 1
ATOM 725 C CA . HIS A 1 88 ? 26.321 -1.798 -20.335 1.00 59.38 88 HIS A CA 1
ATOM 726 C C . HIS A 1 88 ? 27.467 -2.757 -20.680 1.00 59.38 88 HIS A C 1
ATOM 728 O O . HIS A 1 88 ? 28.109 -2.599 -21.716 1.00 59.38 88 HIS A O 1
ATOM 734 N N . VAL A 1 89 ? 27.696 -3.794 -19.866 1.00 53.19 89 VAL A N 1
ATOM 735 C CA . VAL A 1 89 ? 28.692 -4.835 -20.168 1.00 53.19 89 VAL A CA 1
ATOM 736 C C . VAL A 1 89 ? 28.307 -5.615 -21.428 1.00 53.19 89 VAL A C 1
ATOM 738 O O . VAL A 1 89 ? 29.147 -5.830 -22.299 1.00 53.19 89 VAL A O 1
ATOM 741 N N . ASN A 1 90 ? 27.045 -6.020 -21.568 1.00 49.50 90 ASN A N 1
ATOM 742 C CA . ASN A 1 90 ? 26.579 -6.739 -22.755 1.00 49.50 90 ASN A CA 1
ATOM 743 C C . ASN A 1 90 ? 26.621 -5.871 -24.020 1.00 49.50 90 ASN A C 1
ATOM 745 O O . ASN A 1 90 ? 26.962 -6.378 -25.087 1.00 49.50 90 ASN A O 1
ATOM 749 N N . ASP A 1 91 ? 26.299 -4.583 -23.915 1.00 57.94 91 ASP A N 1
ATOM 750 C CA . ASP A 1 91 ? 26.388 -3.623 -25.018 1.00 57.94 91 ASP A CA 1
ATOM 751 C C . ASP A 1 91 ? 27.847 -3.386 -25.442 1.00 57.94 91 ASP A C 1
ATOM 753 O O . ASP A 1 91 ? 28.180 -3.424 -26.629 1.00 57.94 91 ASP A O 1
ATOM 757 N N . PHE A 1 92 ? 28.759 -3.298 -24.468 1.00 54.47 92 PHE A N 1
ATOM 758 C CA . PHE A 1 92 ? 30.198 -3.260 -24.718 1.00 54.47 92 PHE A CA 1
ATOM 759 C C . PHE A 1 92 ? 30.684 -4.526 -25.444 1.00 54.47 92 PHE A C 1
ATOM 761 O O . PHE A 1 92 ? 31.328 -4.430 -26.487 1.00 54.47 92 PHE A O 1
ATOM 768 N N . ILE A 1 93 ? 30.304 -5.721 -24.975 1.00 53.25 93 ILE A N 1
ATOM 769 C CA . ILE A 1 93 ? 30.663 -6.987 -25.639 1.00 53.25 93 ILE A CA 1
ATOM 770 C C . ILE A 1 93 ? 30.101 -7.039 -27.070 1.00 53.25 93 ILE A C 1
ATOM 772 O O . ILE A 1 93 ? 30.786 -7.498 -27.986 1.00 53.25 93 ILE A O 1
ATOM 776 N N . ARG A 1 94 ? 28.872 -6.557 -27.293 1.00 55.09 94 ARG A N 1
ATOM 777 C CA . ARG A 1 94 ? 28.243 -6.513 -28.625 1.00 55.09 94 ARG A CA 1
ATOM 778 C C . ARG A 1 94 ? 28.944 -5.538 -29.572 1.00 55.09 94 ARG A C 1
ATOM 780 O O . ARG A 1 94 ? 29.115 -5.873 -30.743 1.00 55.09 94 ARG A O 1
ATOM 787 N N . SER A 1 95 ? 29.369 -4.372 -29.086 1.00 56.69 95 SER A N 1
ATOM 788 C CA . SER A 1 95 ? 30.101 -3.390 -29.899 1.00 56.69 95 SER A CA 1
ATOM 789 C C . SER A 1 95 ? 31.507 -3.880 -30.287 1.00 56.69 95 SER A C 1
ATOM 791 O O . SER A 1 95 ? 31.917 -3.713 -31.436 1.00 56.69 95 SER A O 1
ATOM 793 N N . GLU A 1 96 ? 32.197 -4.605 -29.401 1.00 51.84 96 GLU A N 1
ATOM 794 C CA . GLU A 1 96 ? 33.496 -5.245 -29.681 1.00 51.84 96 GLU A CA 1
ATOM 795 C C . GLU A 1 96 ? 33.379 -6.463 -30.629 1.00 51.84 96 GLU A C 1
ATOM 797 O O . GLU A 1 96 ? 34.255 -6.694 -31.465 1.00 51.84 96 GLU A O 1
ATOM 802 N N . GLN A 1 97 ? 32.267 -7.210 -30.608 1.00 47.91 97 GLN A N 1
ATOM 803 C CA . GLN A 1 97 ? 32.002 -8.270 -31.600 1.00 47.91 97 GLN A CA 1
ATOM 804 C C . GLN A 1 97 ? 31.830 -7.730 -33.035 1.00 47.91 97 GLN A C 1
ATOM 806 O O . GLN A 1 97 ? 32.044 -8.468 -34.001 1.00 47.91 97 GLN A O 1
ATOM 811 N N . GLY A 1 98 ? 31.493 -6.445 -33.194 1.00 45.56 98 GLY A N 1
ATOM 812 C CA . GLY A 1 98 ? 31.513 -5.752 -34.484 1.00 45.56 98 GLY A CA 1
ATOM 813 C C . GLY A 1 98 ? 32.932 -5.484 -34.999 1.00 45.56 98 GLY A C 1
ATOM 814 O O . GLY A 1 98 ? 33.191 -5.634 -36.193 1.00 45.56 98 GLY A O 1
ATOM 815 N N . TYR A 1 99 ? 33.872 -5.182 -34.099 1.00 43.53 99 TYR A N 1
ATOM 816 C CA . TYR A 1 99 ? 35.273 -4.901 -34.432 1.00 43.53 99 TYR A CA 1
ATOM 817 C C . TYR A 1 99 ? 36.024 -6.154 -34.926 1.00 43.53 99 TYR A C 1
ATOM 819 O O . TYR A 1 99 ? 36.832 -6.090 -35.856 1.00 43.53 99 TYR A O 1
ATOM 827 N N . PHE A 1 100 ? 35.680 -7.334 -34.397 1.00 38.22 100 PHE A N 1
ATOM 828 C CA . PHE A 1 100 ? 36.222 -8.616 -34.868 1.00 38.22 100 PHE A CA 1
ATOM 829 C C . PHE A 1 100 ? 35.738 -9.033 -36.266 1.00 38.22 100 PHE A C 1
ATOM 831 O O . PHE A 1 100 ? 36.401 -9.840 -36.906 1.00 38.22 100 PHE A O 1
ATOM 838 N N . ARG A 1 101 ? 34.627 -8.482 -36.782 1.00 40.78 101 ARG A N 1
ATOM 839 C CA . ARG A 1 101 ? 34.197 -8.722 -38.175 1.00 40.78 101 ARG A CA 1
ATOM 840 C C . ARG A 1 101 ? 34.965 -7.878 -39.195 1.00 40.78 101 ARG A C 1
ATOM 842 O O . ARG A 1 101 ? 35.021 -8.255 -40.360 1.00 40.78 101 ARG A O 1
ATOM 849 N N . THR A 1 102 ? 35.551 -6.756 -38.777 1.00 41.34 102 THR A N 1
ATOM 850 C CA . THR A 1 102 ? 36.349 -5.872 -39.650 1.00 41.34 102 THR A CA 1
ATOM 851 C C . THR A 1 102 ? 37.817 -6.288 -39.769 1.00 41.34 102 THR A C 1
ATOM 853 O O . THR A 1 102 ? 38.520 -5.831 -40.667 1.00 41.34 102 THR A O 1
ATOM 856 N N . LEU A 1 103 ? 38.277 -7.190 -38.902 1.00 41.78 103 LEU A N 1
ATOM 857 C CA . LEU A 1 103 ? 39.576 -7.844 -38.996 1.00 41.78 103 LEU A CA 1
ATOM 858 C C . LEU A 1 103 ? 39.318 -9.249 -39.548 1.00 41.78 103 LEU A C 1
ATOM 860 O O . LEU A 1 103 ? 38.733 -10.057 -38.843 1.00 41.78 103 LEU A O 1
ATOM 864 N N . ASN A 1 104 ? 39.701 -9.539 -40.796 1.00 39.59 104 ASN A N 1
ATOM 865 C CA . ASN A 1 104 ? 39.578 -10.859 -41.441 1.00 39.59 104 ASN A CA 1
ATOM 866 C C . ASN A 1 104 ? 40.283 -11.973 -40.628 1.00 39.59 104 ASN A C 1
ATOM 868 O O . ASN A 1 104 ? 41.380 -12.412 -40.965 1.00 39.59 104 ASN A O 1
ATOM 872 N N . ILE A 1 105 ? 39.666 -12.436 -39.546 1.00 37.72 105 ILE A N 1
ATOM 873 C CA . ILE A 1 105 ? 40.120 -13.554 -38.726 1.00 37.72 105 ILE A CA 1
ATOM 874 C C . ILE A 1 105 ? 39.031 -14.616 -38.844 1.00 37.72 105 ILE A C 1
ATOM 876 O O . ILE A 1 105 ? 37.912 -14.437 -38.366 1.00 37.72 105 ILE A O 1
ATOM 880 N N . SER A 1 106 ? 39.349 -15.703 -39.548 1.00 31.17 106 SER A N 1
ATOM 881 C CA . SER A 1 106 ? 38.426 -16.809 -39.800 1.00 31.17 106 SER A CA 1
ATOM 882 C C . SER A 1 106 ? 37.796 -17.336 -38.500 1.00 31.17 106 SER A C 1
ATOM 884 O O . SER A 1 106 ? 38.492 -17.472 -37.488 1.00 31.17 106 SER A O 1
ATOM 886 N N . PRO A 1 107 ? 36.495 -17.684 -38.509 1.00 36.16 107 PRO A N 1
ATOM 887 C CA . PRO A 1 107 ? 35.767 -18.132 -37.331 1.00 36.16 107 PRO A CA 1
ATOM 888 C C . PRO A 1 107 ? 36.077 -19.607 -37.054 1.00 36.16 107 PRO A C 1
ATOM 890 O O . PRO A 1 107 ? 35.240 -20.480 -37.251 1.00 36.16 107 PRO A O 1
ATOM 893 N N . SER A 1 108 ? 37.295 -19.912 -36.619 1.00 33.75 108 SER A N 1
ATOM 894 C CA . SER A 1 108 ? 37.653 -21.256 -36.144 1.00 33.75 108 SER A CA 1
ATOM 895 C C . SER A 1 108 ? 37.997 -21.296 -34.657 1.00 33.75 108 SER A C 1
ATOM 897 O O . SER A 1 108 ? 38.401 -22.337 -34.148 1.00 33.75 108 SER A O 1
ATOM 899 N N . VAL A 1 109 ? 37.781 -20.203 -33.920 1.00 34.62 109 VAL A N 1
ATOM 900 C CA . VAL A 1 109 ? 37.927 -20.202 -32.461 1.00 34.62 109 VAL A CA 1
ATOM 901 C C . VAL A 1 109 ? 36.549 -20.326 -31.826 1.00 34.62 109 VAL A C 1
ATOM 903 O O . VAL A 1 109 ? 35.800 -19.358 -31.708 1.00 34.62 109 VAL A O 1
ATOM 906 N N . SER A 1 110 ? 36.205 -21.544 -31.407 1.00 34.81 110 SER A N 1
ATOM 907 C CA . SER A 1 110 ? 35.083 -21.775 -30.504 1.00 34.81 110 SER A CA 1
ATOM 908 C C . SER A 1 110 ? 35.324 -20.979 -29.219 1.00 34.81 110 SER A C 1
ATOM 910 O O . SER A 1 110 ? 36.221 -21.317 -28.443 1.00 34.81 110 SER A O 1
ATOM 912 N N . VAL A 1 111 ? 34.540 -19.928 -28.987 1.00 35.56 111 VAL A N 1
ATOM 913 C CA . VAL A 1 111 ? 34.574 -19.162 -27.737 1.00 35.56 111 VAL A CA 1
ATOM 914 C C . VAL A 1 111 ? 33.965 -20.033 -26.637 1.00 35.56 111 VAL A C 1
ATOM 916 O O . VAL A 1 111 ? 32.771 -19.979 -26.354 1.00 35.56 111 VAL A O 1
ATOM 919 N N . ARG A 1 112 ? 34.779 -20.901 -26.029 1.00 35.19 112 ARG A N 1
ATOM 920 C CA . ARG A 1 112 ? 34.455 -21.471 -24.718 1.00 35.19 112 ARG A CA 1
ATOM 921 C C . ARG A 1 112 ? 34.673 -20.377 -23.671 1.00 35.19 112 ARG A C 1
ATOM 923 O O . ARG A 1 112 ? 35.641 -19.626 -23.770 1.00 35.19 112 ARG A O 1
ATOM 930 N N . ARG A 1 113 ? 33.755 -20.289 -22.696 1.00 29.34 113 ARG A N 1
ATOM 931 C CA . ARG A 1 113 ? 33.817 -19.391 -21.524 1.00 29.34 113 ARG A CA 1
ATOM 932 C C . ARG A 1 113 ? 35.266 -19.223 -21.035 1.00 29.34 113 ARG A C 1
ATOM 934 O O . ARG A 1 113 ? 35.909 -20.249 -20.805 1.00 29.34 113 ARG A O 1
ATOM 941 N N . PRO A 1 114 ? 35.767 -17.995 -20.811 1.00 34.22 114 PRO A N 1
ATOM 942 C CA . PRO A 1 114 ? 37.116 -17.813 -20.298 1.00 34.22 114 PRO A CA 1
ATOM 943 C C . PRO A 1 114 ? 37.208 -18.358 -18.868 1.00 34.22 114 PRO A C 1
ATOM 945 O O . PRO A 1 114 ? 36.725 -17.748 -17.918 1.00 34.22 114 PRO A O 1
ATOM 948 N N . THR A 1 115 ? 37.832 -19.521 -18.697 1.00 28.39 115 THR A N 1
ATOM 949 C CA . THR A 1 115 ? 38.466 -19.880 -17.427 1.00 28.39 115 THR A CA 1
ATOM 950 C C . THR A 1 115 ? 39.788 -19.124 -17.349 1.00 28.39 115 THR A C 1
ATOM 952 O O . THR A 1 115 ? 40.555 -19.138 -18.309 1.00 28.39 115 THR A O 1
ATOM 955 N N . TYR A 1 116 ? 40.035 -18.472 -16.214 1.00 34.19 116 TYR A N 1
ATOM 956 C CA . TYR A 1 116 ? 41.049 -17.441 -15.927 1.00 34.19 116 TYR A CA 1
ATOM 957 C C . TYR A 1 116 ? 42.539 -17.857 -16.067 1.00 34.19 116 TYR A C 1
ATOM 959 O O . TYR A 1 116 ? 43.396 -17.347 -15.353 1.00 34.19 116 TYR A O 1
ATOM 967 N N . LYS A 1 117 ? 42.881 -18.815 -16.937 1.00 35.53 117 LYS A N 1
ATOM 968 C CA . LYS A 1 117 ? 44.173 -19.520 -16.919 1.00 35.53 117 LYS A CA 1
ATOM 969 C C . LYS A 1 117 ? 44.928 -19.576 -18.251 1.00 35.53 117 LYS A C 1
ATOM 971 O O . LYS A 1 117 ? 45.808 -20.415 -18.398 1.00 35.53 117 LYS A O 1
ATOM 976 N N . VAL A 1 118 ? 44.633 -18.691 -19.205 1.00 40.19 118 VAL A N 1
ATOM 977 C CA . VAL A 1 118 ? 45.416 -18.593 -20.452 1.00 40.19 118 VAL A CA 1
ATOM 978 C C . VAL A 1 118 ? 45.849 -17.149 -20.685 1.00 40.19 118 VAL A C 1
ATOM 980 O O . VAL A 1 118 ? 45.265 -16.415 -21.471 1.00 40.19 118 VAL A O 1
ATOM 983 N N . LEU A 1 119 ? 46.881 -16.730 -19.964 1.00 44.06 119 LEU A N 1
ATOM 984 C CA . LEU A 1 119 ? 47.670 -15.545 -20.284 1.00 44.06 119 LEU A CA 1
ATOM 985 C C . LEU A 1 119 ? 49.119 -15.930 -20.037 1.00 44.06 119 LEU A C 1
ATOM 987 O O . LEU A 1 119 ? 49.591 -15.767 -18.925 1.00 44.06 119 LEU A O 1
ATOM 991 N N . ASN A 1 120 ? 49.784 -16.496 -21.042 1.00 39.75 120 ASN A N 1
ATOM 992 C CA . ASN A 1 120 ? 51.248 -16.479 -21.110 1.00 39.75 120 ASN A CA 1
ATOM 993 C C . ASN A 1 120 ? 51.774 -16.520 -22.555 1.00 39.75 120 ASN A C 1
ATOM 995 O O . ASN A 1 120 ? 52.822 -15.935 -22.798 1.00 39.75 120 ASN A O 1
ATOM 999 N N . ASP A 1 121 ? 51.008 -17.024 -23.531 1.00 44.44 121 ASP A N 1
ATOM 1000 C CA . ASP A 1 121 ? 51.505 -17.170 -24.910 1.00 44.44 121 ASP A CA 1
ATOM 1001 C C . ASP A 1 121 ? 50.686 -16.382 -25.943 1.00 44.44 121 ASP A C 1
ATOM 1003 O O . ASP A 1 121 ? 49.982 -16.947 -26.778 1.00 44.44 121 ASP A O 1
ATOM 1007 N N . THR A 1 122 ? 50.765 -15.049 -25.923 1.00 45.00 122 THR A N 1
ATOM 1008 C CA . THR A 1 122 ? 50.197 -14.232 -27.011 1.00 45.00 122 THR A CA 1
ATOM 1009 C C . THR A 1 122 ? 51.161 -13.141 -27.470 1.00 45.00 122 THR A C 1
ATOM 1011 O O . THR A 1 122 ? 51.622 -12.337 -26.657 1.00 45.00 122 THR A O 1
ATOM 1014 N N . ASN A 1 123 ? 51.431 -13.113 -28.783 1.00 50.22 123 ASN A N 1
ATOM 1015 C CA . ASN A 1 123 ? 52.318 -12.166 -29.471 1.00 50.22 123 ASN A CA 1
ATOM 1016 C C . ASN A 1 123 ? 51.993 -10.691 -29.168 1.00 50.22 123 ASN A C 1
ATOM 1018 O O . ASN A 1 123 ? 50.875 -10.348 -28.779 1.00 50.22 123 ASN A O 1
ATOM 1022 N N . ALA A 1 124 ? 52.975 -9.810 -29.400 1.00 43.19 124 ALA A N 1
ATOM 1023 C CA . ALA A 1 124 ? 52.957 -8.392 -29.026 1.00 43.19 124 ALA A CA 1
ATOM 1024 C C . ALA A 1 124 ? 51.655 -7.649 -29.391 1.00 43.19 124 ALA A C 1
ATOM 1026 O O . ALA A 1 124 ? 51.142 -6.908 -28.562 1.00 43.19 124 ALA A O 1
ATOM 1027 N N . VAL A 1 125 ? 51.063 -7.917 -30.563 1.00 40.47 125 VAL A N 1
ATOM 1028 C CA . VAL A 1 125 ? 49.794 -7.305 -31.010 1.00 40.47 125 VAL A CA 1
ATOM 1029 C C . VAL A 1 125 ? 48.621 -7.663 -30.084 1.00 40.47 125 VAL A C 1
ATOM 1031 O O . VAL A 1 125 ? 47.871 -6.782 -29.674 1.00 40.47 125 VAL A O 1
ATOM 1034 N N . ASN A 1 126 ? 48.502 -8.926 -29.666 1.00 42.81 126 ASN A N 1
ATOM 1035 C CA . ASN A 1 126 ? 47.460 -9.369 -28.731 1.00 42.81 126 ASN A CA 1
ATOM 1036 C C . ASN A 1 126 ? 47.693 -8.814 -27.322 1.00 42.81 126 ASN A C 1
ATOM 1038 O O . ASN A 1 126 ? 46.741 -8.454 -26.635 1.00 42.81 126 ASN A O 1
ATOM 1042 N N . LYS A 1 127 ? 48.956 -8.668 -26.908 1.00 42.19 127 LYS A N 1
ATOM 1043 C CA . LYS A 1 127 ? 49.315 -8.066 -25.616 1.00 42.19 127 LYS A CA 1
ATOM 1044 C C . LYS A 1 127 ? 48.953 -6.575 -25.572 1.00 42.19 127 LYS A C 1
ATOM 1046 O O . LYS A 1 127 ? 48.422 -6.114 -24.566 1.00 42.19 127 LYS A O 1
ATOM 1051 N N . THR A 1 128 ? 49.158 -5.846 -26.672 1.00 39.78 128 THR A N 1
ATOM 1052 C CA . THR A 1 128 ? 48.759 -4.436 -26.822 1.00 39.78 128 THR A CA 1
ATOM 1053 C C . THR A 1 128 ? 47.239 -4.271 -26.858 1.00 39.78 128 THR A C 1
ATOM 1055 O O . THR A 1 128 ? 46.718 -3.394 -26.176 1.00 39.78 128 THR A O 1
ATOM 1058 N N . VAL A 1 129 ? 46.509 -5.130 -27.580 1.00 46.81 129 VAL A N 1
ATOM 1059 C CA . VAL A 1 129 ? 45.035 -5.087 -27.631 1.00 46.81 129 VAL A CA 1
ATOM 1060 C C . VAL A 1 129 ? 44.424 -5.395 -26.259 1.00 46.81 129 VAL A C 1
ATOM 1062 O O . VAL A 1 129 ? 43.548 -4.655 -25.816 1.00 46.81 129 VAL A O 1
ATOM 1065 N N . ILE A 1 130 ? 44.941 -6.392 -25.530 1.00 49.78 130 ILE A N 1
ATOM 1066 C CA . ILE A 1 130 ? 44.516 -6.703 -24.153 1.00 49.78 130 ILE A CA 1
ATOM 1067 C C . ILE A 1 130 ? 44.824 -5.537 -23.200 1.00 49.78 130 ILE A C 1
ATOM 1069 O O . ILE A 1 130 ? 43.975 -5.192 -22.381 1.00 49.78 130 ILE A O 1
ATOM 1073 N N . LEU A 1 131 ? 45.988 -4.883 -23.322 1.00 47.78 131 LEU A N 1
ATOM 1074 C CA . LEU A 1 131 ? 46.319 -3.703 -22.509 1.00 47.78 131 LEU A CA 1
ATOM 1075 C C . LEU A 1 131 ? 45.399 -2.513 -22.810 1.00 47.78 131 LEU A C 1
ATOM 1077 O O . LEU A 1 131 ? 44.971 -1.821 -21.889 1.00 47.78 131 LEU A O 1
ATOM 1081 N N . ILE A 1 132 ? 45.090 -2.256 -24.084 1.00 50.66 132 ILE A N 1
ATOM 1082 C CA . ILE A 1 132 ? 44.212 -1.151 -24.490 1.00 50.66 132 ILE A CA 1
ATOM 1083 C C . ILE A 1 132 ? 42.779 -1.413 -24.017 1.00 50.66 132 ILE A C 1
ATOM 1085 O O . ILE A 1 132 ? 42.165 -0.512 -23.446 1.00 50.66 132 ILE A O 1
ATOM 1089 N N . CYS A 1 133 ? 42.262 -2.634 -24.192 1.00 47.88 133 CYS A N 1
ATOM 1090 C CA . CYS A 1 133 ? 40.944 -3.024 -23.686 1.00 47.88 133 CYS A CA 1
ATOM 1091 C C . CYS A 1 133 ? 40.898 -2.959 -22.151 1.00 47.88 133 CYS A C 1
ATOM 1093 O O . CYS A 1 133 ? 39.989 -2.355 -21.593 1.00 47.88 133 CYS A O 1
ATOM 1095 N N . GLY A 1 134 ? 41.922 -3.472 -21.461 1.00 44.81 134 GLY A N 1
ATOM 1096 C CA . GLY A 1 134 ? 42.026 -3.416 -20.001 1.00 44.81 134 GLY A CA 1
ATOM 1097 C C . GLY A 1 134 ? 42.091 -1.987 -19.452 1.00 44.81 134 GLY A C 1
ATOM 1098 O O . GLY A 1 134 ? 41.404 -1.670 -18.484 1.00 44.81 134 GLY A O 1
ATOM 1099 N N . ASN A 1 135 ? 42.840 -1.091 -20.101 1.00 47.97 135 ASN A N 1
ATOM 1100 C CA . ASN A 1 135 ? 42.924 0.318 -19.707 1.00 47.97 135 ASN A CA 1
ATOM 1101 C C . ASN A 1 135 ? 41.627 1.091 -19.990 1.00 47.97 135 ASN A C 1
ATOM 1103 O O . ASN A 1 135 ? 41.288 1.999 -19.234 1.00 47.97 135 ASN A O 1
ATOM 1107 N N . LYS A 1 136 ? 40.889 0.738 -21.052 1.00 47.75 136 LYS A N 1
ATOM 1108 C CA . LYS A 1 136 ? 39.571 1.320 -21.353 1.00 47.75 136 LYS A CA 1
ATOM 1109 C C . LYS A 1 136 ? 38.497 0.833 -20.383 1.00 47.75 136 LYS A C 1
ATOM 1111 O O . LYS A 1 136 ? 37.719 1.650 -19.909 1.00 47.75 136 LYS A O 1
ATOM 1116 N N . ILE A 1 137 ? 38.505 -0.454 -20.034 1.00 51.84 137 ILE A N 1
ATOM 1117 C CA . ILE A 1 137 ? 37.618 -1.029 -19.013 1.00 51.84 137 ILE A CA 1
ATOM 1118 C C . ILE A 1 137 ? 37.906 -0.397 -17.652 1.00 51.84 137 ILE A C 1
ATOM 1120 O O . ILE A 1 137 ? 36.974 -0.025 -16.951 1.00 51.84 137 ILE A O 1
ATOM 1124 N N . LYS A 1 138 ? 39.184 -0.211 -17.298 1.00 51.75 138 LYS A N 1
ATOM 1125 C CA . LYS A 1 138 ? 39.566 0.452 -16.048 1.00 51.75 138 LYS A CA 1
ATOM 1126 C C . LYS A 1 138 ? 39.071 1.900 -15.996 1.00 51.75 138 LYS A C 1
ATOM 1128 O O . LYS A 1 138 ? 38.427 2.255 -15.024 1.00 51.75 138 LYS A O 1
ATOM 1133 N N . ARG A 1 139 ? 39.257 2.687 -17.065 1.00 52.72 139 ARG A N 1
ATOM 1134 C CA . ARG A 1 139 ? 38.706 4.055 -17.151 1.00 52.72 139 ARG A CA 1
ATOM 1135 C C . ARG A 1 139 ? 37.185 4.084 -17.070 1.00 52.72 139 ARG A C 1
ATOM 1137 O O . ARG A 1 139 ? 36.656 4.885 -16.323 1.00 52.72 139 ARG A O 1
ATOM 1144 N N . ALA A 1 140 ? 36.492 3.188 -17.773 1.00 51.34 140 ALA A N 1
ATOM 1145 C CA . ALA A 1 140 ? 35.035 3.099 -17.694 1.00 51.34 140 ALA A CA 1
ATOM 1146 C C . ALA A 1 140 ? 34.553 2.736 -16.278 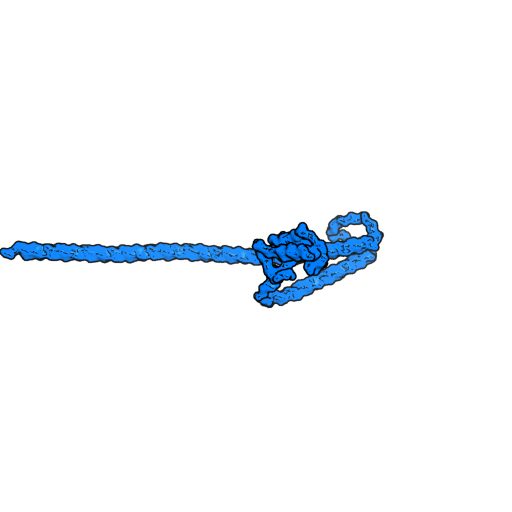1.00 51.34 140 ALA A C 1
ATOM 1148 O O . ALA A 1 140 ? 33.514 3.221 -15.844 1.00 51.34 140 ALA A O 1
ATOM 1149 N N . ASN A 1 141 ? 35.312 1.915 -15.550 1.00 49.22 141 ASN A N 1
ATOM 1150 C CA . ASN A 1 141 ? 35.009 1.555 -14.168 1.00 49.22 141 ASN A CA 1
ATOM 1151 C C . ASN A 1 141 ? 35.318 2.707 -13.195 1.00 49.22 141 ASN A C 1
ATOM 1153 O O . ASN A 1 141 ? 34.528 2.964 -12.295 1.00 49.22 141 ASN A O 1
ATOM 1157 N N . ASP A 1 142 ? 36.409 3.444 -13.420 1.00 56.28 142 ASP A N 1
ATOM 1158 C CA . ASP A 1 142 ? 36.767 4.647 -12.658 1.00 56.28 142 ASP A CA 1
ATOM 1159 C C . ASP A 1 142 ? 35.739 5.777 -12.898 1.00 56.28 142 ASP A C 1
ATOM 1161 O O . ASP A 1 142 ? 35.324 6.453 -11.959 1.00 56.28 142 ASP A O 1
ATOM 1165 N N . ASP A 1 143 ? 35.259 5.941 -14.136 1.00 57.94 143 ASP A N 1
ATOM 1166 C CA . ASP A 1 143 ? 34.201 6.890 -14.505 1.00 57.94 143 ASP A CA 1
ATOM 1167 C C . ASP A 1 143 ? 32.850 6.490 -13.888 1.00 57.94 143 ASP A C 1
ATOM 1169 O O . ASP A 1 143 ? 32.132 7.347 -13.377 1.00 57.94 143 ASP A O 1
ATOM 1173 N N . LEU A 1 144 ? 32.521 5.191 -13.865 1.00 54.53 144 LEU A N 1
ATOM 1174 C CA . LEU A 1 144 ? 31.324 4.658 -13.205 1.00 54.53 144 LEU A CA 1
ATOM 1175 C C . LEU A 1 144 ? 31.387 4.849 -11.684 1.00 54.53 144 LEU A C 1
ATOM 1177 O O . LEU A 1 144 ? 30.394 5.229 -11.066 1.00 54.53 144 LEU A O 1
ATOM 1181 N N . GLN A 1 145 ? 32.556 4.630 -11.083 1.00 60.66 145 GLN A N 1
ATOM 1182 C CA . GLN A 1 145 ? 32.789 4.851 -9.661 1.00 60.66 145 GLN A CA 1
ATOM 1183 C C . GLN A 1 145 ? 32.674 6.339 -9.306 1.00 60.66 145 GLN A C 1
ATOM 1185 O O . GLN A 1 145 ? 32.000 6.692 -8.341 1.00 60.66 145 GLN A O 1
ATOM 1190 N N . LYS A 1 146 ? 33.213 7.224 -10.149 1.00 62.94 146 LYS A N 1
ATOM 1191 C CA . LYS A 1 146 ? 33.063 8.674 -10.005 1.00 62.94 146 LYS A CA 1
ATOM 1192 C C . LYS A 1 146 ? 31.604 9.122 -10.168 1.00 62.94 146 LYS A C 1
ATOM 1194 O O . LYS A 1 146 ? 31.152 10.000 -9.439 1.00 62.94 146 LYS A O 1
ATOM 1199 N N . PHE A 1 147 ? 30.839 8.496 -11.064 1.00 49.50 147 PHE A N 1
ATOM 1200 C CA . PHE A 1 147 ? 29.402 8.750 -11.229 1.00 49.50 147 PHE A CA 1
ATOM 1201 C C . PHE A 1 147 ? 28.600 8.317 -9.988 1.00 49.50 147 PHE A C 1
ATOM 1203 O O . PHE A 1 147 ? 27.750 9.059 -9.502 1.00 49.50 147 PHE A O 1
ATOM 1210 N N . LEU A 1 148 ? 28.930 7.152 -9.420 1.00 50.53 148 LEU A N 1
ATOM 1211 C CA . LEU A 1 148 ? 28.337 6.638 -8.180 1.00 50.53 148 LEU A CA 1
ATOM 1212 C C . LEU A 1 148 ? 28.662 7.515 -6.959 1.00 50.53 148 LEU A C 1
ATOM 1214 O O . LEU A 1 148 ? 27.808 7.690 -6.094 1.00 50.53 148 LEU A O 1
ATOM 1218 N N . GLU A 1 149 ? 29.867 8.083 -6.893 1.00 53.53 149 GLU A N 1
ATOM 1219 C CA . GLU A 1 149 ? 30.292 8.987 -5.816 1.00 53.53 149 GLU A CA 1
ATOM 1220 C C . GLU A 1 149 ? 29.639 10.379 -5.924 1.00 53.53 149 GLU A C 1
ATOM 1222 O O . GLU A 1 149 ? 29.311 10.977 -4.901 1.00 53.53 149 GLU A O 1
ATOM 1227 N N . THR A 1 150 ? 29.377 10.872 -7.141 1.00 48.12 150 THR A N 1
ATOM 1228 C CA . THR A 1 150 ? 28.773 12.202 -7.367 1.00 48.12 150 THR A CA 1
ATOM 1229 C C . THR A 1 150 ? 27.250 12.204 -7.130 1.00 48.12 150 THR A C 1
ATOM 1231 O O . THR A 1 150 ? 26.700 13.171 -6.602 1.00 48.12 150 THR A O 1
ATOM 1234 N N . GLU A 1 151 ? 26.565 11.093 -7.420 1.00 50.25 151 GLU A N 1
ATOM 1235 C CA . GLU A 1 151 ? 25.116 10.926 -7.193 1.00 50.25 151 GLU A CA 1
ATOM 1236 C C . GLU A 1 151 ? 24.764 10.555 -5.734 1.00 50.25 151 GLU A C 1
ATOM 1238 O O . GLU A 1 151 ? 23.608 10.641 -5.319 1.00 50.25 151 GLU A O 1
ATOM 1243 N N . CYS A 1 152 ? 25.751 10.193 -4.903 1.00 41.34 152 CYS A N 1
ATOM 1244 C CA . CYS A 1 152 ? 25.536 9.885 -3.482 1.00 41.34 152 CYS A CA 1
ATOM 1245 C C . CYS A 1 152 ? 25.398 11.143 -2.592 1.00 41.34 152 CYS A C 1
ATOM 1247 O O . CYS A 1 152 ? 25.037 11.038 -1.419 1.00 41.34 152 CYS A O 1
ATOM 1249 N N . THR A 1 153 ? 25.638 12.344 -3.130 1.00 40.22 153 THR A N 1
ATOM 1250 C CA . THR A 1 153 ? 25.400 13.623 -2.430 1.00 40.22 153 THR A CA 1
ATOM 1251 C C . THR A 1 153 ? 23.963 14.151 -2.539 1.00 40.22 153 THR A C 1
ATOM 1253 O O . THR A 1 153 ? 23.643 15.134 -1.874 1.00 40.22 153 THR A O 1
ATOM 1256 N N . LEU A 1 154 ? 23.077 13.493 -3.299 1.00 42.38 154 LEU A N 1
ATOM 1257 C CA . LEU A 1 154 ? 21.682 13.924 -3.491 1.00 42.38 154 LEU A CA 1
ATOM 1258 C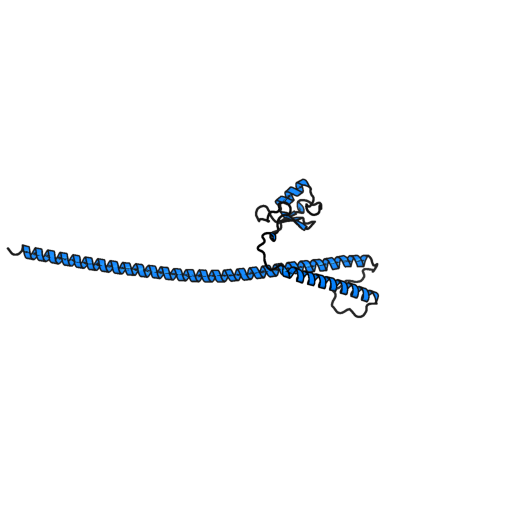 C . LEU A 1 154 ? 20.666 13.240 -2.558 1.00 42.38 154 LEU A C 1
ATOM 1260 O O . LEU A 1 154 ? 19.496 13.602 -2.559 1.00 42.38 154 LEU A O 1
ATOM 1264 N N . THR A 1 155 ? 21.074 12.311 -1.688 1.00 39.31 155 THR A N 1
ATOM 1265 C CA . THR A 1 155 ? 20.146 11.649 -0.746 1.00 39.31 155 THR A CA 1
ATOM 1266 C C . THR A 1 155 ? 19.982 12.390 0.586 1.00 39.31 155 THR A C 1
ATOM 1268 O O . THR A 1 155 ? 19.786 11.769 1.633 1.00 39.31 155 THR A O 1
ATOM 1271 N N . LYS A 1 156 ? 20.070 13.725 0.589 1.00 48.44 156 LYS A N 1
ATOM 1272 C CA . LYS A 1 156 ? 19.677 14.545 1.744 1.00 48.44 156 LYS A CA 1
ATOM 1273 C C . LYS A 1 156 ? 18.812 15.720 1.295 1.00 48.44 156 LYS A C 1
ATOM 1275 O O . LYS A 1 156 ? 19.353 16.740 0.888 1.00 48.44 156 LYS A O 1
ATOM 1280 N N . LYS A 1 157 ? 17.503 15.573 1.560 1.00 47.06 157 LYS A N 1
ATOM 1281 C CA . LYS A 1 157 ? 16.413 16.561 1.420 1.00 47.06 157 LYS A CA 1
ATOM 1282 C C . LYS A 1 157 ? 16.102 16.833 -0.056 1.00 47.06 157 LYS A C 1
ATOM 1284 O O . LYS A 1 157 ? 16.958 17.335 -0.762 1.00 47.06 157 LYS A O 1
ATOM 1289 N N . THR A 1 158 ? 14.942 16.441 -0.561 1.00 35.12 158 THR A N 1
ATOM 1290 C CA . THR A 1 158 ? 13.692 17.192 -0.371 1.00 35.12 158 THR A CA 1
ATOM 1291 C C . THR A 1 158 ? 12.460 16.305 -0.582 1.00 35.12 158 THR A C 1
ATOM 1293 O O . THR A 1 158 ? 12.500 15.313 -1.308 1.00 35.12 158 THR A O 1
ATOM 1296 N N . ASP A 1 159 ? 11.367 16.669 0.081 1.00 47.38 159 ASP A N 1
ATOM 1297 C CA . ASP A 1 159 ? 10.023 16.137 -0.131 1.00 47.38 159 ASP A CA 1
ATOM 1298 C C . ASP A 1 159 ? 9.513 16.538 -1.534 1.00 47.38 159 ASP A C 1
ATOM 1300 O O . ASP A 1 159 ? 8.728 17.471 -1.658 1.00 47.38 159 ASP A O 1
ATOM 1304 N N . ASP A 1 160 ? 9.980 15.882 -2.601 1.00 44.72 160 ASP A N 1
ATOM 1305 C CA . ASP A 1 160 ? 9.616 16.250 -3.978 1.00 44.72 160 ASP A CA 1
ATOM 1306 C C . ASP A 1 160 ? 8.730 15.183 -4.645 1.00 44.72 160 ASP A C 1
ATOM 1308 O O . ASP A 1 160 ? 9.171 14.094 -5.021 1.00 44.72 160 ASP A O 1
ATOM 1312 N N . GLU A 1 161 ? 7.462 15.540 -4.879 1.00 52.50 161 GLU A N 1
ATOM 1313 C CA . GLU A 1 161 ? 6.457 14.799 -5.666 1.00 52.50 161 GLU A CA 1
ATOM 1314 C C . GLU A 1 161 ? 6.840 14.558 -7.150 1.00 52.50 161 GLU A C 1
ATOM 1316 O O . GLU A 1 161 ? 6.043 14.027 -7.937 1.00 52.50 161 GLU A O 1
ATOM 1321 N N . ASP A 1 162 ? 8.051 14.943 -7.551 1.00 52.31 162 ASP A N 1
ATOM 1322 C CA . ASP A 1 162 ? 8.565 14.902 -8.921 1.00 52.31 162 ASP A CA 1
ATOM 1323 C C . ASP A 1 162 ? 9.355 13.638 -9.272 1.00 52.31 162 ASP A C 1
ATOM 1325 O O . ASP A 1 162 ? 9.668 13.411 -10.439 1.00 52.31 162 ASP A O 1
ATOM 1329 N N . LEU A 1 163 ? 9.599 12.756 -8.299 1.00 54.78 163 LEU A N 1
ATOM 1330 C CA . LEU A 1 163 ? 10.200 11.436 -8.538 1.00 54.78 163 LEU A CA 1
ATOM 1331 C C . LEU A 1 163 ? 9.178 10.356 -8.928 1.00 54.78 163 LEU A C 1
ATOM 1333 O O . LEU A 1 163 ? 9.565 9.242 -9.288 1.00 54.78 163 LEU A O 1
ATOM 1337 N N . ILE A 1 164 ? 7.877 10.662 -8.878 1.00 62.75 164 ILE A N 1
ATOM 1338 C CA . ILE A 1 164 ? 6.839 9.734 -9.336 1.00 62.75 164 ILE A CA 1
ATOM 1339 C C . ILE A 1 164 ? 6.833 9.757 -10.870 1.00 62.75 164 ILE A C 1
ATOM 1341 O O . ILE A 1 164 ? 6.645 10.829 -11.449 1.00 62.75 164 ILE A O 1
ATOM 1345 N N . PRO A 1 165 ? 7.022 8.612 -11.552 1.00 70.00 165 PRO A N 1
ATOM 1346 C CA . PRO A 1 165 ? 7.007 8.564 -13.007 1.00 70.00 165 PRO A CA 1
ATOM 1347 C C . PRO A 1 165 ? 5.634 9.017 -13.533 1.00 70.00 165 PRO A C 1
ATOM 1349 O O . PRO A 1 165 ? 4.593 8.505 -13.121 1.00 70.00 165 PRO A O 1
ATOM 1352 N N . LYS A 1 166 ? 5.646 10.008 -14.431 1.00 83.81 166 LYS A N 1
ATOM 1353 C CA . LYS A 1 166 ? 4.464 10.639 -15.045 1.00 83.81 166 LYS A CA 1
ATOM 1354 C C . LYS A 1 166 ? 4.446 10.361 -16.549 1.00 83.81 166 LYS A C 1
ATOM 1356 O O . LYS A 1 166 ? 5.483 10.071 -17.153 1.00 83.81 166 LYS A O 1
ATOM 1361 N N . CYS A 1 167 ? 3.277 10.442 -17.173 1.00 87.31 167 CYS A N 1
ATOM 1362 C CA . CYS A 1 167 ? 3.153 10.298 -18.619 1.00 87.31 167 CYS A CA 1
ATOM 1363 C C . CYS A 1 167 ? 3.716 11.520 -19.351 1.00 87.31 167 CYS A C 1
ATOM 1365 O O . CYS A 1 167 ? 3.283 12.636 -19.118 1.00 87.31 167 CYS A O 1
ATOM 1367 N N . GLU A 1 168 ? 4.601 11.324 -20.329 1.00 84.81 168 GLU A N 1
ATOM 1368 C CA . GLU A 1 168 ? 5.183 12.436 -21.105 1.00 84.81 168 GLU A CA 1
ATOM 1369 C C . GLU A 1 168 ? 4.196 13.122 -22.079 1.00 84.81 168 GLU A C 1
ATOM 1371 O O . GLU A 1 168 ? 4.548 14.123 -22.696 1.00 84.81 168 GLU A O 1
ATOM 1376 N N . ILE A 1 169 ? 2.973 12.595 -22.243 1.00 87.50 169 ILE A N 1
ATOM 1377 C CA . ILE A 1 169 ? 1.932 13.183 -23.108 1.00 87.50 169 ILE A CA 1
ATOM 1378 C C . ILE A 1 169 ? 1.014 14.117 -22.308 1.00 87.50 169 ILE A C 1
ATOM 1380 O O . ILE A 1 169 ? 0.781 15.240 -22.740 1.00 87.50 169 ILE A O 1
ATOM 1384 N N . CYS A 1 170 ? 0.473 13.663 -21.171 1.00 87.75 170 CYS A N 1
ATOM 1385 C CA . CYS A 1 170 ? -0.451 14.460 -20.347 1.00 87.75 170 CYS A CA 1
ATOM 1386 C C . CYS A 1 170 ? 0.179 15.029 -19.068 1.00 87.75 170 CYS A C 1
ATOM 1388 O O . CYS A 1 170 ? -0.442 15.859 -18.417 1.00 87.75 170 CYS A O 1
ATOM 1390 N N . LEU A 1 171 ? 1.401 14.612 -18.721 1.00 86.31 171 LEU A N 1
ATOM 1391 C CA . LEU A 1 171 ? 2.135 14.991 -17.507 1.00 86.31 171 LEU A CA 1
ATOM 1392 C C . LEU A 1 171 ? 1.475 14.545 -16.187 1.00 86.31 171 LEU A C 1
ATOM 1394 O O . LEU A 1 171 ? 1.893 14.974 -15.113 1.00 86.31 171 LEU A O 1
ATOM 1398 N N . GLU A 1 172 ? 0.497 13.640 -16.248 1.00 85.12 172 GLU A N 1
ATOM 1399 C CA . GLU A 1 172 ? -0.191 13.079 -15.080 1.00 85.12 172 GLU A CA 1
ATOM 1400 C C . GLU A 1 172 ? 0.505 11.811 -14.554 1.00 85.12 172 GLU A C 1
ATOM 1402 O O . GLU A 1 172 ? 1.260 11.142 -15.268 1.00 85.12 172 GLU A O 1
ATOM 1407 N N . LYS A 1 173 ? 0.268 11.492 -13.274 1.00 83.50 173 LYS A N 1
ATOM 1408 C CA . LYS A 1 173 ? 0.766 10.268 -12.622 1.00 83.50 173 LYS A CA 1
ATOM 1409 C C . LYS A 1 173 ? 0.016 9.047 -13.171 1.00 83.50 173 LYS A C 1
ATOM 1411 O O . LYS A 1 173 ? -1.168 9.140 -13.479 1.00 83.50 173 LYS A O 1
ATOM 1416 N N . TYR A 1 174 ? 0.695 7.904 -13.262 1.00 84.19 174 TYR A N 1
ATOM 1417 C CA . TYR A 1 174 ? 0.055 6.638 -13.635 1.00 84.19 174 TYR A CA 1
ATOM 1418 C C . TYR A 1 174 ? -0.940 6.178 -12.566 1.00 84.19 174 TYR A C 1
ATOM 1420 O O . TYR A 1 174 ? -0.638 6.239 -11.375 1.00 84.19 174 TYR A O 1
ATOM 1428 N N . ASP A 1 175 ? -2.109 5.705 -13.000 1.00 76.75 175 ASP A N 1
ATOM 1429 C CA . ASP A 1 175 ? -3.146 5.154 -12.129 1.00 76.75 175 ASP A CA 1
ATOM 1430 C C . ASP A 1 175 ? -3.558 3.740 -12.568 1.00 76.75 175 ASP A C 1
ATOM 1432 O O . ASP A 1 175 ? -3.352 3.330 -13.713 1.00 76.75 175 ASP A O 1
ATOM 1436 N N . HIS A 1 176 ? -4.125 2.974 -11.633 1.00 68.44 176 HIS A N 1
ATOM 1437 C CA . HIS A 1 176 ? -4.607 1.609 -11.874 1.00 68.44 176 HIS A CA 1
ATOM 1438 C C . HIS A 1 176 ? -6.005 1.557 -12.516 1.00 68.44 176 HIS A C 1
ATOM 1440 O O . HIS A 1 176 ? -6.584 0.478 -12.635 1.00 68.44 176 HIS A O 1
ATOM 1446 N N . ASN A 1 177 ? -6.570 2.693 -12.933 1.00 70.56 177 ASN A N 1
ATOM 1447 C CA . ASN A 1 177 ? -7.924 2.742 -13.472 1.00 70.56 177 ASN A CA 1
ATOM 1448 C C . ASN A 1 177 ? -7.875 2.795 -15.002 1.00 70.56 177 ASN A C 1
ATOM 1450 O O . ASN A 1 177 ? -8.126 1.791 -15.669 1.00 70.56 177 ASN A O 1
ATOM 1454 N N . GLU A 1 178 ? -7.487 3.936 -15.567 1.00 65.19 178 GLU A N 1
ATOM 1455 C CA . GLU A 1 178 ? -7.521 4.193 -17.016 1.00 65.19 178 GLU A CA 1
ATOM 1456 C C . GLU A 1 178 ? -6.190 4.736 -17.560 1.00 65.19 178 GLU A C 1
ATOM 1458 O O . GLU A 1 178 ? -5.967 4.761 -18.778 1.00 65.19 178 GLU A O 1
ATOM 1463 N N . HIS A 1 179 ? -5.274 5.124 -16.673 1.00 79.25 179 HIS A N 1
ATOM 1464 C CA . HIS A 1 179 ? -3.985 5.720 -16.994 1.00 79.25 179 HIS A CA 1
ATOM 1465 C C . HIS A 1 179 ? -2.813 4.792 -16.650 1.00 79.25 179 HIS A C 1
ATOM 1467 O O . HIS A 1 179 ? -1.809 5.192 -16.061 1.00 79.25 179 HIS A O 1
ATOM 1473 N N . TRP A 1 180 ? -2.924 3.533 -17.074 1.00 84.94 180 TRP A N 1
ATOM 1474 C CA . TRP A 1 180 ? -1.882 2.532 -16.869 1.00 84.94 180 TRP A CA 1
ATOM 1475 C C . TRP A 1 180 ? -0.594 2.901 -17.602 1.00 84.94 180 TRP A C 1
ATOM 1477 O O . TRP A 1 180 ? -0.619 3.257 -18.787 1.00 84.94 180 TRP A O 1
ATOM 1487 N N . GLN A 1 181 ? 0.545 2.720 -16.937 1.00 88.44 181 GLN A N 1
ATOM 1488 C CA . GLN A 1 181 ? 1.851 2.848 -17.571 1.00 88.44 181 GLN A CA 1
ATOM 1489 C C . GLN A 1 181 ? 1.980 1.817 -18.699 1.00 88.44 181 GLN A C 1
ATOM 1491 O O . GLN A 1 181 ? 1.747 0.626 -18.516 1.00 88.44 181 GLN A O 1
ATOM 1496 N N . SER A 1 182 ? 2.317 2.266 -19.904 1.00 88.12 182 SER A N 1
ATOM 1497 C CA . SER A 1 182 ? 2.470 1.411 -21.082 1.00 88.12 182 SER A CA 1
ATOM 1498 C C . SER A 1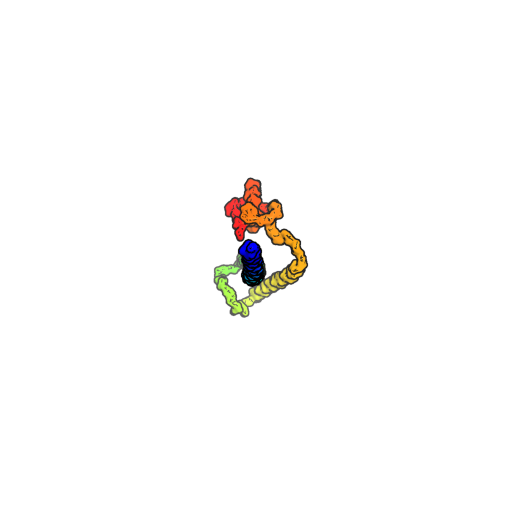 182 ? 3.739 1.761 -21.839 1.00 88.12 182 SER A C 1
ATOM 1500 O O . SER A 1 182 ? 4.102 2.928 -21.947 1.00 88.12 182 SER A O 1
ATOM 1502 N N . ALA A 1 183 ? 4.407 0.759 -22.400 1.00 88.62 183 ALA A N 1
ATOM 1503 C CA . ALA A 1 183 ? 5.609 0.927 -23.204 1.00 88.62 183 ALA A CA 1
ATOM 1504 C C . ALA A 1 183 ? 5.359 0.545 -24.665 1.00 88.62 183 ALA A C 1
ATOM 1506 O O . ALA A 1 183 ? 4.653 -0.418 -24.969 1.00 88.62 183 ALA A O 1
ATOM 1507 N N . ILE A 1 184 ? 5.998 1.263 -25.586 1.00 88.38 184 ILE A N 1
ATOM 1508 C CA . ILE A 1 184 ? 6.049 0.865 -26.993 1.00 88.38 184 ILE A CA 1
ATOM 1509 C C . ILE A 1 184 ? 7.196 -0.139 -27.165 1.00 88.38 184 ILE A C 1
ATOM 1511 O O . ILE A 1 184 ? 8.365 0.241 -27.132 1.00 88.38 184 ILE A O 1
ATOM 1515 N N . MET A 1 185 ? 6.889 -1.413 -27.410 1.00 86.19 185 MET A N 1
ATOM 1516 C CA . MET A 1 185 ? 7.862 -2.520 -27.415 1.00 86.19 185 MET A CA 1
ATOM 1517 C C . MET A 1 185 ? 9.068 -2.309 -28.342 1.00 86.19 185 MET A C 1
ATOM 1519 O O . MET A 1 185 ? 10.171 -2.746 -28.037 1.00 86.19 185 MET A O 1
ATOM 1523 N N . ILE A 1 186 ? 8.873 -1.641 -29.480 1.00 83.00 186 ILE A N 1
ATOM 1524 C CA . ILE A 1 186 ? 9.936 -1.442 -30.477 1.00 83.00 186 ILE A CA 1
ATOM 1525 C C . ILE A 1 186 ? 10.944 -0.348 -30.098 1.00 83.00 186 ILE A C 1
ATOM 1527 O O . ILE A 1 186 ? 12.022 -0.287 -30.687 1.00 83.00 186 ILE A O 1
ATOM 1531 N N . CYS A 1 187 ? 10.596 0.558 -29.178 1.00 84.25 187 CYS A N 1
ATOM 1532 C CA . CYS A 1 187 ? 11.446 1.697 -28.822 1.00 84.25 187 CYS A CA 1
ATOM 1533 C C . CYS A 1 187 ? 11.644 1.901 -27.319 1.00 84.25 187 CYS A C 1
ATOM 1535 O O . CYS A 1 187 ? 12.520 2.676 -26.950 1.00 84.25 187 CYS A O 1
ATOM 1537 N N . GLY A 1 188 ? 10.863 1.227 -26.476 1.00 86.00 188 GLY A N 1
ATOM 1538 C CA . GLY A 1 188 ? 10.968 1.256 -25.019 1.00 86.00 188 GLY A CA 1
ATOM 1539 C C . GLY A 1 188 ? 10.405 2.508 -24.342 1.00 86.00 188 GLY A C 1
ATOM 1540 O O . GLY A 1 188 ? 10.397 2.558 -23.117 1.00 86.00 188 GLY A O 1
ATOM 1541 N N . HIS A 1 189 ? 9.926 3.509 -25.090 1.00 92.06 189 HIS A N 1
ATOM 1542 C CA . HIS A 1 189 ? 9.357 4.726 -24.500 1.00 92.06 189 HIS A CA 1
ATOM 1543 C C . HIS A 1 189 ? 7.996 4.468 -23.855 1.00 92.06 189 HIS A C 1
ATOM 1545 O O . HIS A 1 189 ? 7.204 3.673 -24.372 1.00 92.06 189 HIS A O 1
ATOM 1551 N N . GLN A 1 190 ? 7.753 5.152 -22.737 1.00 91.19 190 GLN A N 1
ATOM 1552 C CA . GLN A 1 190 ? 6.644 4.888 -21.828 1.00 91.19 190 GLN A CA 1
ATOM 1553 C C . GLN A 1 190 ? 5.672 6.062 -21.776 1.00 91.19 190 GLN A C 1
ATOM 1555 O O . GLN A 1 190 ? 6.083 7.218 -21.736 1.00 91.19 190 GLN A O 1
ATOM 1560 N N . PHE A 1 191 ? 4.384 5.745 -21.766 1.00 91.62 191 PHE A N 1
ATOM 1561 C CA . PHE A 1 191 ? 3.278 6.692 -21.770 1.00 91.62 191 PHE A CA 1
ATOM 1562 C C . PHE A 1 191 ? 2.065 6.062 -21.078 1.00 91.62 191 PHE A C 1
ATOM 1564 O O . PHE A 1 191 ? 2.000 4.844 -20.924 1.00 91.62 191 PHE A O 1
ATOM 1571 N N . GLY A 1 192 ? 1.064 6.861 -20.716 1.00 91.69 192 GLY A N 1
ATOM 1572 C CA . GLY A 1 192 ? -0.222 6.329 -20.280 1.00 91.69 192 GLY A CA 1
ATOM 1573 C C . GLY A 1 192 ? -0.920 5.628 -21.441 1.00 91.69 192 GLY A C 1
ATOM 1574 O O . GLY A 1 192 ? -0.910 6.136 -22.567 1.00 91.69 192 GLY A O 1
ATOM 1575 N N . LYS A 1 193 ? -1.524 4.467 -21.178 1.00 90.31 193 LYS A N 1
ATOM 1576 C CA . LYS A 1 193 ? -2.167 3.614 -22.188 1.00 90.31 193 LYS A CA 1
ATOM 1577 C C . LYS A 1 193 ? -3.156 4.388 -23.061 1.00 90.31 193 LYS A C 1
ATOM 1579 O O . LYS A 1 193 ? -3.019 4.422 -24.282 1.00 90.31 193 LYS A O 1
ATOM 1584 N N . SER A 1 194 ? -4.100 5.074 -22.423 1.00 90.94 194 SER A N 1
ATOM 1585 C CA . SER A 1 194 ? -5.122 5.875 -23.099 1.00 90.94 194 SER A CA 1
ATOM 1586 C C . SER A 1 194 ? -4.517 7.018 -23.926 1.00 90.94 194 SER A C 1
ATOM 1588 O O . SER A 1 194 ? -4.994 7.314 -25.023 1.00 90.94 194 SER A O 1
ATOM 1590 N N . CYS A 1 195 ? -3.428 7.630 -23.453 1.00 91.88 195 CYS A N 1
ATOM 1591 C CA . CYS A 1 195 ? -2.720 8.688 -24.173 1.00 91.88 195 CYS A CA 1
ATOM 1592 C C . CYS A 1 195 ? -2.012 8.166 -25.424 1.00 91.88 195 CYS A C 1
ATOM 1594 O O . CYS A 1 195 ? -2.153 8.761 -26.494 1.00 91.88 195 CYS A O 1
ATOM 1596 N N . ILE A 1 196 ? -1.276 7.056 -25.323 1.00 93.12 196 ILE A N 1
ATOM 1597 C CA . ILE A 1 196 ? -0.541 6.527 -26.475 1.00 93.12 196 ILE A CA 1
ATOM 1598 C C . ILE A 1 196 ? -1.464 5.890 -27.516 1.00 93.12 196 ILE A C 1
ATOM 1600 O O . ILE A 1 196 ? -1.201 6.005 -28.712 1.00 93.12 196 ILE A O 1
ATOM 1604 N N . GLU A 1 197 ? -2.581 5.294 -27.094 1.00 91.88 197 GLU A N 1
ATOM 1605 C CA . GLU A 1 197 ? -3.619 4.807 -28.005 1.00 91.88 197 GLU A CA 1
ATOM 1606 C C . GLU A 1 197 ? -4.262 5.965 -28.779 1.00 91.88 197 GLU A C 1
ATOM 1608 O O . GLU A 1 197 ? -4.352 5.900 -30.006 1.00 91.88 197 GLU A O 1
ATOM 1613 N N . LYS A 1 198 ? -4.634 7.068 -28.114 1.00 92.62 198 LYS A N 1
ATOM 1614 C CA . LYS A 1 198 ? -5.146 8.274 -28.794 1.00 92.62 198 LYS A CA 1
ATOM 1615 C C . LYS A 1 198 ? -4.116 8.866 -29.760 1.00 92.62 198 LYS A C 1
ATOM 1617 O O . LYS A 1 198 ? -4.461 9.191 -30.895 1.00 92.62 198 LYS A O 1
ATOM 1622 N N . TRP A 1 199 ? -2.853 8.957 -29.343 1.00 94.06 199 TRP A N 1
ATOM 1623 C CA . TRP A 1 199 ? -1.768 9.483 -30.176 1.00 94.06 199 TRP A CA 1
ATOM 1624 C C . TRP A 1 199 ? -1.509 8.626 -31.420 1.00 94.06 199 TRP A C 1
ATOM 1626 O O . TRP A 1 199 ? -1.270 9.144 -32.515 1.00 94.06 199 TRP A O 1
ATOM 1636 N N . PHE A 1 200 ? -1.592 7.300 -31.279 1.00 92.62 200 PHE A N 1
ATOM 1637 C CA . PHE A 1 200 ? -1.421 6.375 -32.393 1.00 92.62 200 PHE A CA 1
ATOM 1638 C C . PHE A 1 200 ? -2.406 6.663 -33.533 1.00 92.62 200 PHE A C 1
ATOM 1640 O O . PHE A 1 200 ? -1.984 6.710 -34.687 1.00 92.62 200 PHE A O 1
ATOM 1647 N N . HIS A 1 201 ? -3.680 6.920 -33.219 1.00 90.75 201 HIS A N 1
ATOM 1648 C CA . HIS A 1 201 ? -4.706 7.222 -34.226 1.00 90.75 201 HIS A CA 1
ATOM 1649 C C . HIS A 1 201 ? -4.429 8.517 -35.008 1.00 90.75 201 HIS A C 1
ATOM 1651 O O . HIS A 1 201 ? -4.965 8.688 -36.098 1.00 90.75 201 HIS A O 1
ATOM 1657 N N . GLN A 1 202 ? -3.586 9.410 -34.479 1.00 89.75 202 GLN A N 1
ATOM 1658 C CA . GLN A 1 202 ? -3.227 10.673 -35.127 1.00 89.75 202 GLN A CA 1
ATOM 1659 C C . GLN A 1 202 ? -1.960 10.555 -35.985 1.00 89.75 202 GLN A C 1
ATOM 1661 O O . GLN A 1 202 ? -1.940 11.024 -37.118 1.00 89.75 202 GLN A O 1
ATOM 1666 N N . SER A 1 203 ? -0.894 9.947 -35.452 1.00 90.94 203 SER A N 1
ATOM 1667 C CA . SER A 1 203 ? 0.445 9.988 -36.070 1.00 90.94 203 SER A CA 1
ATOM 1668 C C . SER A 1 203 ? 0.998 8.611 -36.461 1.00 90.94 203 SER A C 1
ATOM 1670 O O . SER A 1 203 ? 1.799 8.488 -37.390 1.00 90.94 203 SER A O 1
ATOM 1672 N N . GLY A 1 204 ? 0.603 7.544 -35.756 1.00 89.75 204 GLY A N 1
ATOM 1673 C CA . GLY A 1 204 ? 1.191 6.207 -35.923 1.00 89.75 204 GLY A CA 1
ATOM 1674 C C . GLY A 1 204 ? 2.682 6.114 -35.551 1.00 89.75 204 GLY A C 1
ATOM 1675 O O . GLY A 1 204 ? 3.348 5.125 -35.874 1.00 89.75 204 GLY A O 1
ATOM 1676 N N . ARG A 1 205 ? 3.234 7.147 -34.899 1.00 91.94 205 ARG A N 1
ATOM 1677 C CA . ARG A 1 205 ? 4.657 7.280 -34.554 1.00 91.94 205 ARG A CA 1
ATOM 1678 C C . ARG A 1 205 ? 4.855 7.674 -33.099 1.00 91.94 205 ARG A C 1
ATOM 1680 O O . ARG A 1 205 ? 4.036 8.381 -32.515 1.00 91.94 205 ARG A O 1
ATOM 1687 N N . CYS A 1 206 ? 5.938 7.175 -32.509 1.00 90.75 206 CYS A N 1
ATOM 1688 C CA . CYS A 1 206 ? 6.284 7.420 -31.113 1.00 90.75 206 CYS A CA 1
ATOM 1689 C C . CYS A 1 206 ? 6.492 8.928 -30.857 1.00 90.75 206 CYS A C 1
ATOM 1691 O O . CYS A 1 206 ? 7.342 9.510 -31.532 1.00 90.75 206 CYS A O 1
ATOM 1693 N N . PRO A 1 207 ? 5.826 9.535 -29.853 1.00 91.56 207 PRO A N 1
ATOM 1694 C CA . PRO A 1 207 ? 5.985 10.959 -29.528 1.00 91.56 207 PRO A CA 1
ATOM 1695 C C . PRO A 1 207 ? 7.433 11.385 -29.245 1.00 91.56 207 PRO A C 1
ATOM 1697 O O . PRO A 1 207 ? 7.812 12.516 -29.522 1.00 91.56 207 PRO A O 1
ATOM 1700 N N . LYS A 1 208 ? 8.252 10.473 -28.706 1.00 89.50 208 LYS A N 1
ATOM 1701 C CA . LYS A 1 208 ? 9.609 10.776 -28.228 1.00 89.50 208 LYS A CA 1
ATOM 1702 C C . LYS A 1 208 ? 10.710 10.555 -29.260 1.00 89.50 208 LYS A C 1
ATOM 1704 O O . LYS A 1 208 ? 11.732 11.227 -29.225 1.00 89.50 208 LYS A O 1
ATOM 1709 N N . CYS A 1 209 ? 10.545 9.587 -30.159 1.00 90.19 209 CYS A N 1
ATOM 1710 C CA . CYS A 1 209 ? 11.614 9.204 -31.090 1.00 90.19 209 CYS A CA 1
ATOM 1711 C C . CYS A 1 209 ? 11.150 8.950 -32.524 1.00 90.19 209 CYS A C 1
ATOM 1713 O O . CYS A 1 209 ? 11.891 8.351 -33.298 1.00 90.19 209 CYS A O 1
ATOM 1715 N N . ASP A 1 210 ? 9.903 9.294 -32.847 1.00 90.56 210 ASP A N 1
ATOM 1716 C CA . ASP A 1 210 ? 9.308 9.255 -34.189 1.00 90.56 210 ASP A CA 1
ATOM 1717 C C . ASP A 1 210 ? 9.297 7.883 -34.905 1.00 90.56 210 ASP A C 1
ATOM 1719 O O . ASP A 1 210 ? 8.951 7.747 -36.084 1.00 90.56 210 ASP A O 1
ATOM 1723 N N . ARG A 1 211 ? 9.626 6.806 -34.182 1.00 89.81 211 ARG A N 1
ATOM 1724 C CA . ARG A 1 211 ? 9.578 5.437 -34.711 1.00 89.81 211 ARG A CA 1
ATOM 1725 C C . ARG A 1 211 ? 8.129 5.013 -34.944 1.00 89.81 211 ARG A C 1
ATOM 1727 O O . ARG A 1 211 ? 7.293 5.145 -34.049 1.00 89.81 211 ARG A O 1
ATOM 1734 N N . LYS A 1 212 ? 7.850 4.475 -36.135 1.00 90.62 212 LYS A N 1
ATOM 1735 C CA . LYS A 1 212 ? 6.544 3.904 -36.499 1.00 90.62 212 LYS A CA 1
ATOM 1736 C C . LYS A 1 212 ? 6.256 2.673 -35.654 1.00 90.62 212 LYS A C 1
ATOM 1738 O O . LYS A 1 212 ? 7.099 1.785 -35.604 1.00 90.62 212 LYS A O 1
ATOM 1743 N N . PHE A 1 213 ? 5.073 2.602 -35.059 1.00 91.25 213 PHE A N 1
ATOM 1744 C CA . PHE A 1 213 ? 4.612 1.444 -34.293 1.00 91.25 213 PHE A CA 1
ATOM 1745 C C . PHE A 1 213 ? 3.193 1.060 -34.720 1.00 91.25 213 PHE A C 1
ATOM 1747 O O . PHE A 1 213 ? 2.589 1.745 -35.534 1.00 91.25 213 PHE A O 1
ATOM 1754 N N . THR A 1 214 ? 2.672 -0.053 -34.214 1.00 90.94 214 THR A N 1
ATOM 1755 C CA . THR A 1 214 ? 1.269 -0.471 -34.366 1.00 90.94 214 THR A CA 1
ATOM 1756 C C . THR A 1 214 ? 0.639 -0.647 -32.987 1.00 90.94 214 THR A C 1
ATOM 1758 O O . THR A 1 214 ? 1.367 -0.817 -32.010 1.00 90.94 214 THR A O 1
ATOM 1761 N N . LEU A 1 215 ? -0.696 -0.680 -32.886 1.00 89.00 215 LEU A N 1
ATOM 1762 C CA . LEU A 1 215 ? -1.389 -0.921 -31.606 1.00 89.00 215 LEU A CA 1
ATOM 1763 C C . LEU A 1 215 ? -0.914 -2.202 -30.898 1.00 89.00 215 LEU A C 1
ATOM 1765 O O . LEU A 1 215 ? -0.808 -2.226 -29.679 1.00 89.00 215 LEU A O 1
ATOM 1769 N N . LYS A 1 216 ? -0.529 -3.241 -31.653 1.00 89.50 216 LYS A N 1
ATOM 1770 C CA . LYS A 1 216 ? 0.019 -4.498 -31.107 1.00 89.50 216 LYS A CA 1
ATOM 1771 C C . LYS A 1 216 ? 1.374 -4.332 -30.413 1.00 89.50 216 LYS A C 1
ATOM 1773 O O . LYS A 1 216 ? 1.818 -5.239 -29.723 1.00 89.50 216 LYS A O 1
ATOM 1778 N N . ASN A 1 217 ? 2.062 -3.214 -30.642 1.00 88.25 217 ASN A N 1
ATOM 1779 C CA . ASN A 1 217 ? 3.341 -2.904 -30.011 1.00 88.25 217 ASN A CA 1
ATOM 1780 C C . ASN A 1 217 ? 3.180 -2.123 -28.701 1.00 88.25 217 ASN A C 1
ATOM 1782 O O . ASN A 1 217 ? 4.198 -1.780 -28.107 1.00 88.25 217 ASN A O 1
ATOM 1786 N N . ILE A 1 218 ? 1.953 -1.810 -28.272 1.00 90.94 218 ILE A N 1
ATOM 1787 C CA . ILE A 1 218 ? 1.684 -1.177 -26.980 1.00 90.94 218 ILE A CA 1
ATOM 1788 C C . ILE A 1 218 ? 1.555 -2.288 -25.936 1.00 90.94 218 ILE A C 1
ATOM 1790 O O . ILE A 1 218 ? 0.663 -3.130 -26.029 1.00 90.94 218 ILE A O 1
ATOM 1794 N N . LEU A 1 219 ? 2.452 -2.292 -24.953 1.00 90.56 219 LEU A N 1
ATOM 1795 C CA . LEU A 1 219 ? 2.444 -3.233 -23.838 1.00 90.56 219 LEU A CA 1
ATOM 1796 C C . LEU A 1 219 ? 2.125 -2.485 -22.545 1.00 90.56 219 LEU A C 1
ATOM 1798 O O . LEU A 1 219 ? 2.868 -1.584 -22.161 1.00 90.56 219 LEU A O 1
ATOM 1802 N N . THR A 1 220 ? 1.045 -2.870 -21.872 1.00 88.38 220 THR A N 1
ATOM 1803 C CA . THR A 1 220 ? 0.721 -2.368 -20.531 1.00 88.38 220 THR A CA 1
ATOM 1804 C C . THR A 1 220 ? 1.667 -2.988 -19.503 1.00 88.38 220 THR A C 1
ATOM 1806 O O . THR A 1 220 ? 1.885 -4.199 -19.520 1.00 88.38 220 THR A O 1
ATOM 1809 N N . LEU A 1 221 ? 2.254 -2.150 -18.650 1.00 81.88 221 LEU A N 1
ATOM 1810 C CA . LEU A 1 221 ? 3.119 -2.543 -17.542 1.00 81.88 221 LEU A CA 1
ATOM 1811 C C . LEU A 1 221 ? 2.254 -2.631 -16.274 1.00 81.88 221 LEU A C 1
ATOM 1813 O O . LEU A 1 221 ? 1.452 -1.729 -16.028 1.00 81.88 221 LEU A O 1
ATOM 1817 N N . PHE A 1 222 ? 2.384 -3.733 -15.533 1.00 67.38 222 PHE A N 1
ATOM 1818 C CA . PHE A 1 222 ? 1.652 -4.008 -14.291 1.00 67.38 222 PHE A CA 1
ATOM 1819 C C . PHE A 1 222 ? 2.563 -3.828 -13.082 1.00 67.38 222 PHE A C 1
ATOM 1821 O O . PHE A 1 222 ? 3.757 -4.195 -13.205 1.00 67.38 222 PHE A O 1
#

Secondary structure (DSSP, 8-state):
--HHHHHHHHHHHHHHHHHHHHHHHHHHHHHHHHHHHHHHHHHHHHHHHHHHHHHHHHHHHHHHHHHHHHHHHHHHHHHHHHHHHHHHHHHHHHHHHHHHHHS---S--------S---S---HHHHHHHHHHHHHHHHHHHHHHHHHHHHTTS-S----TTSS-B-TTT-PBP-SSS--EEEETTT--EEEHHHHHHHHHHHSB-TTT--B--GGGEEE--

Organism: Oikopleura dioica (NCBI:txid34765)

Foldseek 3Di:
DPPVVVVVVVVVVVVVVVVVVVVVVVVVVVVVVVVVVVVVVVVVVVVVVVVVVVVVVVVVVVVVVVVVVVVVVVVVVVVVVVVVVVVVVVVVVVVVVVVVVVPPDDPPDDPDPDDPPDPDDDDPVVVVVCVVVVVVVVVVVVVVVVVVVVVVVPPDDDPDPVPQDAFPQPRHHADPPQQFWKAQQVPGDIGGLVRVVVVCVPQCADPPPRHHGDNVRIGGDD

InterPro domains:
  IPR001841 Zinc finger, RING-type [PF13639] (166-209)
  IPR001841 Zinc finger, RING-type [PS50089] (167-210)
  IPR013083 Zinc finger, RING/FYVE/PHD-type [G3DSA:3.30.40.10] (165-222)
  IPR037381 E3 ubiquitin-protein ligase RFWD3 [PTHR16047] (43-222)

pLDDT: mean 70.47, std 21.15, range [28.39, 96.62]

Radius of gyration: 43.27 Å; chains: 1; bounding box: 115×39×120 Å